Protein AF-A0A968U4Z9-F1 (afdb_monomer_lite)

pLDDT: mean 78.63, std 17.71, range [34.41, 96.44]

Radius of gyration: 22.23 Å; chains: 1; bounding box: 74×39×53 Å

Sequence (203 aa):
MLLQNDPSPMVRDAYLPPKLAFLVKFIEPDLDAGEIATEAEYLHQDLQALAGLAQTRFSFLNDSRGELHFRAGVRFEAPPDRLRAILRRLCDRLDDRPLETLVLIQQGVIKLQIQTHQAEELAGIVIAAESLLPPERLYLAKAETYSRTWGELSPAEEANLDLLRQRLMLSKEEAEELKAQAMGPFKTLAEKSSTLNRYWWWS

Foldseek 3Di:
DDDDDDDDPDDPPPPDQFKKKKKKWFQFPPDDLVRRQVVQVVLVVLQCPDPQNVPWDKDWDQDPDDDDDRTTIIITIGGPVCLVVSLVSVLVVLVVPQTFMWMWIDGVPDIDIDTGSHSVVSVVCSLVNNVNDQLLSVLLVLLLVQCVPFLAHDPVSVVVSVVSCVSSVHDPVSSVVSNCVSSDPANHPVSVVVVVVVVVVVD

Secondary structure (DSSP, 8-state):
---------------PPP-EEEEEEE--TTS-HHHHHHHHHHHHHHHHTSTTTTT---EE----SSS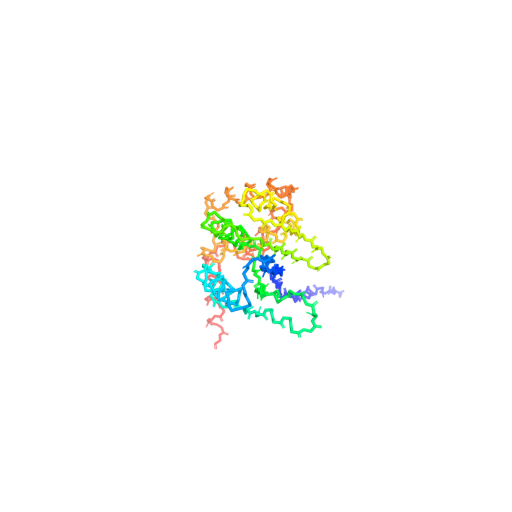S----EEEEEE-GGGHHHHHHHHHHHHHHS---EEEEEEETTEEEEEEES-HHHHHHTHHHHHHTS-HHHHHHHHHHHHHHHHSS--HHHHHHHHHHHHHTT--HHHHHHHHHHHHTT-SSHHHHHHHHHHHHT--

Structure (mmCIF, N/CA/C/O backbone):
data_AF-A0A968U4Z9-F1
#
_entry.id   AF-A0A968U4Z9-F1
#
loop_
_atom_site.group_PDB
_atom_site.id
_atom_site.type_symbol
_atom_site.label_atom_id
_atom_site.label_alt_id
_atom_site.label_comp_id
_atom_site.label_asym_id
_atom_site.label_entity_id
_atom_site.label_seq_id
_atom_site.pdbx_PDB_ins_code
_atom_site.Cartn_x
_atom_site.Cartn_y
_atom_site.Cartn_z
_atom_site.occupancy
_atom_site.B_iso_or_equiv
_atom_site.auth_seq_id
_atom_site.auth_comp_id
_atom_site.auth_asym_id
_atom_site.auth_atom_id
_atom_site.pdbx_PDB_model_num
ATOM 1 N N . MET A 1 1 ? 56.334 3.034 -21.078 1.00 39.25 1 MET A N 1
ATOM 2 C CA . MET A 1 1 ? 55.639 2.658 -19.829 1.00 39.25 1 MET A CA 1
ATOM 3 C C . MET A 1 1 ? 54.223 3.198 -19.918 1.00 39.25 1 MET A C 1
ATOM 5 O O . MET A 1 1 ? 54.043 4.400 -19.797 1.00 39.25 1 MET A O 1
ATOM 9 N N . LEU A 1 2 ? 53.258 2.342 -20.256 1.00 36.75 2 LEU A N 1
ATOM 10 C CA . LEU A 1 2 ? 51.835 2.685 -20.306 1.00 36.75 2 LEU A CA 1
ATOM 11 C C . LEU A 1 2 ? 51.220 2.231 -18.981 1.00 36.75 2 LEU A C 1
ATOM 13 O O . LEU A 1 2 ? 51.276 1.046 -18.663 1.00 36.75 2 LEU A O 1
ATOM 17 N N . LEU A 1 3 ? 50.710 3.180 -18.198 1.00 38.41 3 LEU A N 1
ATOM 18 C CA . LEU A 1 3 ? 49.970 2.903 -16.971 1.00 38.41 3 LEU A CA 1
ATOM 19 C C . LEU A 1 3 ? 48.615 2.300 -17.356 1.00 38.41 3 LEU A C 1
ATOM 21 O O . LEU A 1 3 ? 47.791 2.957 -17.991 1.00 38.41 3 LEU A O 1
ATOM 25 N N . GLN A 1 4 ? 48.428 1.028 -17.012 1.00 39.47 4 GLN A N 1
ATOM 26 C CA . GLN A 1 4 ? 47.136 0.355 -17.041 1.00 39.47 4 GLN A CA 1
ATOM 27 C C . GLN A 1 4 ? 46.260 0.972 -15.947 1.00 39.47 4 GLN A C 1
ATOM 29 O O . GLN A 1 4 ? 46.572 0.868 -14.764 1.00 39.47 4 GLN A O 1
ATOM 34 N N . ASN A 1 5 ? 45.183 1.642 -16.353 1.00 38.47 5 ASN A N 1
ATOM 35 C CA . ASN A 1 5 ? 44.084 1.979 -15.458 1.00 38.47 5 ASN A CA 1
ATOM 36 C C . ASN A 1 5 ? 43.264 0.706 -15.243 1.00 38.47 5 ASN A C 1
ATOM 38 O O . ASN A 1 5 ? 42.478 0.331 -16.113 1.00 38.47 5 ASN A O 1
ATOM 42 N N . ASP A 1 6 ? 43.462 0.046 -14.106 1.00 34.41 6 ASP A N 1
ATOM 43 C CA . ASP A 1 6 ? 42.520 -0.953 -13.609 1.00 34.41 6 ASP A CA 1
ATOM 44 C C . ASP A 1 6 ? 41.206 -0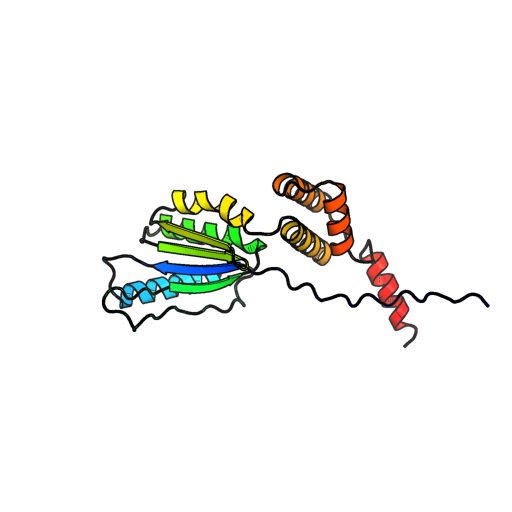.245 -13.235 1.00 34.41 6 ASP A C 1
ATOM 46 O O . ASP A 1 6 ? 41.220 0.664 -12.395 1.00 34.41 6 ASP A O 1
ATOM 50 N N . PRO A 1 7 ? 40.054 -0.611 -13.825 1.00 43.59 7 PRO A N 1
ATOM 51 C CA . PRO A 1 7 ? 38.775 -0.138 -13.333 1.00 43.59 7 PRO A CA 1
ATOM 52 C C . PRO A 1 7 ? 38.487 -0.837 -12.002 1.00 43.59 7 PRO A C 1
ATOM 54 O O . PRO A 1 7 ? 38.159 -2.024 -11.963 1.00 43.59 7 PRO A O 1
ATOM 57 N N . SER A 1 8 ? 38.615 -0.087 -10.906 1.00 39.34 8 SER A N 1
ATOM 58 C CA . SER A 1 8 ? 38.163 -0.504 -9.578 1.00 39.34 8 SER A CA 1
ATOM 59 C C . SER A 1 8 ? 36.765 -1.129 -9.660 1.00 39.34 8 SER A C 1
ATOM 61 O O . SER A 1 8 ? 35.866 -0.519 -10.250 1.00 39.34 8 SER A O 1
ATOM 63 N N . PRO A 1 9 ? 36.532 -2.309 -9.057 1.00 40.41 9 PRO A N 1
ATOM 64 C CA . PRO A 1 9 ? 35.200 -2.878 -8.986 1.00 40.41 9 PRO A CA 1
ATOM 65 C C . PRO A 1 9 ? 34.339 -1.936 -8.144 1.00 40.41 9 PRO A C 1
ATOM 67 O O . PRO A 1 9 ? 34.555 -1.797 -6.940 1.00 40.41 9 PRO A O 1
ATOM 70 N N . MET A 1 10 ? 33.381 -1.261 -8.786 1.00 36.12 10 MET A N 1
ATOM 71 C CA . MET A 1 10 ? 32.327 -0.548 -8.074 1.00 36.12 10 MET A CA 1
ATOM 72 C C . MET A 1 10 ? 31.664 -1.553 -7.139 1.00 36.12 10 MET A C 1
ATOM 74 O O . MET A 1 10 ? 31.015 -2.506 -7.580 1.00 36.12 10 MET A O 1
ATOM 78 N N . VAL A 1 11 ? 31.892 -1.360 -5.842 1.00 39.25 11 VAL A N 1
ATOM 79 C CA . VAL A 1 11 ? 31.172 -2.046 -4.780 1.00 39.25 11 VAL A CA 1
ATOM 80 C C . VAL A 1 11 ? 29.698 -1.813 -5.077 1.00 39.25 11 VAL A C 1
ATOM 82 O O . VAL A 1 11 ? 29.224 -0.680 -5.077 1.00 39.25 11 VAL A O 1
ATOM 85 N N . ARG A 1 12 ? 28.996 -2.889 -5.439 1.00 40.19 12 ARG A N 1
ATOM 86 C CA . ARG A 1 12 ? 27.543 -2.887 -5.560 1.00 40.19 12 ARG A CA 1
ATOM 87 C C . ARG A 1 12 ? 27.016 -2.648 -4.156 1.00 40.19 12 ARG A C 1
ATOM 89 O O . ARG A 1 12 ? 26.855 -3.606 -3.402 1.00 40.19 12 ARG A O 1
ATOM 96 N N . ASP A 1 13 ? 26.800 -1.387 -3.798 1.00 40.09 13 ASP A N 1
ATOM 97 C CA . ASP A 1 13 ? 25.966 -1.063 -2.654 1.00 40.09 13 ASP A CA 1
ATOM 98 C C . ASP A 1 13 ? 24.665 -1.830 -2.865 1.00 40.09 13 ASP A C 1
ATOM 100 O O . ASP A 1 13 ? 23.988 -1.683 -3.886 1.00 40.09 13 ASP A O 1
ATOM 104 N N . ALA A 1 14 ? 24.381 -2.760 -1.958 1.00 40.81 14 ALA A N 1
ATOM 105 C CA . ALA A 1 14 ? 23.135 -3.492 -1.969 1.00 40.81 14 ALA A CA 1
ATOM 106 C C . ALA A 1 14 ? 22.029 -2.457 -1.746 1.00 40.81 14 ALA A C 1
ATOM 108 O O . ALA A 1 14 ? 21.757 -2.065 -0.612 1.00 40.81 14 ALA A O 1
ATOM 109 N N . TYR A 1 15 ? 21.455 -1.954 -2.840 1.00 50.88 15 TYR A N 1
ATOM 110 C CA . TYR A 1 15 ? 20.368 -0.991 -2.811 1.00 50.88 15 TYR A CA 1
ATOM 111 C C . TYR A 1 15 ? 19.204 -1.636 -2.065 1.00 50.88 15 TYR A C 1
ATOM 113 O O . TYR A 1 15 ? 18.493 -2.492 -2.591 1.00 50.88 15 TYR A O 1
ATOM 121 N N . LEU A 1 16 ? 19.035 -1.260 -0.797 1.00 55.34 16 LEU A N 1
ATOM 122 C CA . LEU A 1 16 ? 17.861 -1.656 -0.042 1.00 55.34 16 LEU A CA 1
ATOM 123 C C . LEU A 1 16 ? 16.659 -0.981 -0.708 1.00 55.34 16 LEU A C 1
ATOM 125 O O . LEU A 1 16 ? 16.672 0.246 -0.871 1.00 55.34 16 LEU A O 1
ATOM 129 N N . PRO A 1 17 ? 15.631 -1.748 -1.112 1.00 62.06 17 PRO A N 1
ATOM 130 C CA . PRO A 1 17 ? 14.446 -1.158 -1.706 1.00 62.06 17 PRO A CA 1
ATOM 131 C C . PRO A 1 17 ? 13.862 -0.140 -0.717 1.00 62.06 17 PRO A C 1
ATOM 133 O O . PRO A 1 17 ? 13.861 -0.400 0.494 1.00 62.06 17 PRO A O 1
ATOM 136 N N . PRO A 1 18 ? 13.401 1.034 -1.193 1.00 70.25 18 PRO A N 1
ATOM 137 C CA . PRO A 1 18 ? 12.779 2.010 -0.309 1.00 70.25 18 PRO A CA 1
ATOM 138 C C . PRO A 1 18 ? 11.623 1.334 0.422 1.00 70.25 18 PRO A C 1
ATOM 140 O O . PRO A 1 18 ? 10.941 0.503 -0.163 1.00 70.25 18 PRO A O 1
ATOM 143 N N . LYS A 1 19 ? 11.409 1.671 1.690 1.00 85.94 19 LYS A N 1
ATOM 144 C CA . LYS A 1 19 ? 10.260 1.192 2.459 1.00 85.94 19 LYS A CA 1
ATOM 145 C C . LYS A 1 19 ? 9.318 2.346 2.744 1.00 85.94 19 LYS A C 1
ATOM 147 O O . LYS A 1 19 ? 9.761 3.477 2.944 1.00 85.94 19 LYS A O 1
ATOM 152 N N . LEU A 1 20 ? 8.032 2.035 2.784 1.00 90.81 20 LEU A N 1
ATOM 153 C CA . LEU A 1 20 ? 6.995 2.931 3.263 1.00 90.81 20 LEU A CA 1
ATOM 154 C C . LEU A 1 20 ? 6.676 2.582 4.708 1.00 90.81 20 LEU A C 1
ATOM 156 O O . LEU A 1 20 ? 6.400 1.423 5.017 1.00 90.81 20 LEU A O 1
ATOM 160 N N . ALA A 1 21 ? 6.700 3.582 5.580 1.00 93.69 21 ALA A N 1
ATOM 161 C CA . ALA A 1 21 ? 6.192 3.438 6.932 1.00 93.69 21 ALA A CA 1
ATOM 162 C C . ALA A 1 21 ? 4.690 3.739 6.934 1.00 93.69 21 ALA A C 1
ATOM 164 O O . ALA A 1 21 ? 4.258 4.783 6.447 1.00 93.69 21 ALA A O 1
ATOM 165 N N . PHE A 1 22 ? 3.914 2.822 7.498 1.00 95.75 22 PHE A N 1
ATOM 166 C CA . PHE A 1 22 ? 2.476 2.938 7.677 1.00 95.75 22 PHE A CA 1
ATOM 167 C C . PHE A 1 22 ? 2.144 3.065 9.157 1.00 95.75 22 PHE A C 1
ATOM 169 O O . PHE A 1 22 ? 2.748 2.415 10.016 1.00 95.75 22 PHE A O 1
ATOM 176 N N . LEU A 1 23 ? 1.143 3.885 9.446 1.00 95.00 23 LEU A N 1
ATOM 177 C CA . LEU A 1 23 ? 0.502 3.969 10.745 1.00 95.00 23 LEU A CA 1
ATOM 178 C C . LEU A 1 23 ? -1.001 4.098 10.528 1.00 95.00 23 LEU A C 1
ATOM 180 O O . LEU A 1 23 ? -1.457 5.059 9.918 1.00 95.00 23 LEU A O 1
ATOM 184 N N . VAL A 1 24 ? -1.746 3.118 11.025 1.00 94.12 24 VAL A N 1
ATOM 185 C CA . VAL A 1 24 ? -3.207 3.075 10.957 1.00 94.12 24 VAL A CA 1
ATOM 186 C C . VAL A 1 24 ? -3.732 3.104 12.384 1.00 94.12 24 VAL A C 1
ATOM 188 O O . VAL A 1 24 ? -3.346 2.257 13.188 1.00 94.12 24 VAL A O 1
ATOM 191 N N . LYS A 1 25 ? -4.554 4.097 12.719 1.00 92.31 25 LYS A N 1
ATOM 192 C CA . LYS A 1 25 ? -5.138 4.282 14.053 1.00 92.31 25 LYS A CA 1
ATOM 193 C C . LYS A 1 25 ? -6.648 4.395 13.957 1.00 92.31 25 LYS A C 1
ATOM 195 O O . LYS A 1 25 ? -7.132 5.139 13.114 1.00 92.31 25 LYS A O 1
ATOM 200 N N . PHE A 1 26 ? -7.357 3.758 14.878 1.00 90.44 26 PHE A N 1
ATOM 201 C CA . PHE A 1 26 ? -8.783 3.996 15.066 1.00 90.44 26 PHE A CA 1
ATOM 202 C C . PHE A 1 26 ? -8.970 5.188 16.015 1.00 90.44 26 PHE A C 1
ATOM 204 O O . PHE A 1 26 ? -8.295 5.283 17.045 1.00 90.44 26 PHE A O 1
ATOM 211 N N . ILE A 1 27 ? -9.828 6.131 15.629 1.00 87.00 27 ILE A N 1
ATOM 212 C CA . ILE A 1 27 ? -10.183 7.339 16.396 1.00 87.00 27 ILE A CA 1
ATOM 213 C C . ILE A 1 27 ? -11.706 7.394 16.594 1.00 87.00 27 ILE A C 1
ATOM 215 O O . ILE A 1 27 ? -12.292 8.464 16.706 1.00 87.00 27 ILE A O 1
ATOM 219 N N . GLU A 1 28 ? -12.347 6.229 16.628 1.00 84.19 28 GLU A N 1
ATOM 220 C CA . GLU A 1 28 ? -13.786 6.112 16.825 1.00 84.19 28 GLU A CA 1
ATOM 221 C C . GLU A 1 28 ? -14.159 6.536 18.258 1.00 84.19 28 GLU A C 1
ATOM 223 O O . GLU A 1 28 ? -13.697 5.891 19.205 1.00 84.19 28 GLU A O 1
ATOM 228 N N . PRO A 1 29 ? -14.934 7.621 18.457 1.00 77.81 29 PRO A N 1
ATOM 229 C CA . PRO A 1 29 ? -15.306 8.091 19.792 1.00 77.81 29 PRO A CA 1
ATOM 230 C C . PRO A 1 29 ? -16.210 7.121 20.557 1.00 77.81 29 PRO A C 1
ATOM 232 O O . PRO A 1 29 ? -16.162 7.116 21.787 1.00 77.81 29 PRO A O 1
ATOM 235 N N . ASP A 1 30 ? -17.011 6.326 19.846 1.00 83.19 30 ASP A N 1
ATOM 236 C CA . ASP A 1 30 ? -18.068 5.507 20.444 1.00 83.19 30 ASP A CA 1
ATOM 237 C C . ASP A 1 30 ? -17.605 4.097 20.849 1.00 83.19 30 ASP A C 1
ATOM 239 O O . ASP A 1 30 ? -18.346 3.390 21.531 1.00 83.19 30 ASP A O 1
ATOM 243 N N . LEU A 1 31 ? -16.389 3.687 20.465 1.00 82.50 31 LEU A N 1
ATOM 244 C CA . LEU A 1 31 ? -15.825 2.391 20.847 1.00 82.50 31 LEU A CA 1
ATOM 245 C C . LEU A 1 31 ? -15.034 2.479 22.152 1.00 82.50 31 LEU A C 1
ATOM 247 O O . LEU A 1 31 ? -14.249 3.406 22.376 1.00 82.50 31 LEU A O 1
ATOM 251 N N . ASP A 1 32 ? -15.181 1.458 22.993 1.00 85.0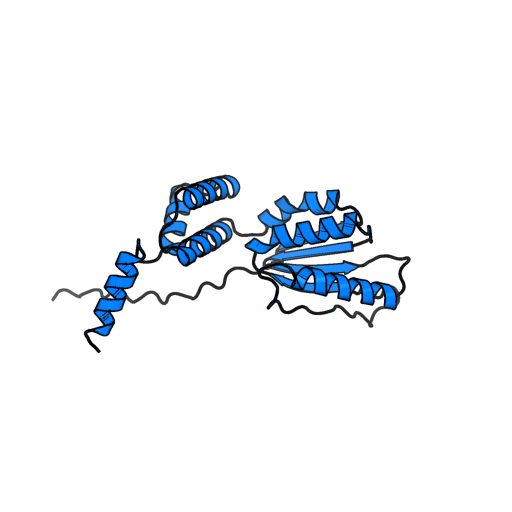6 32 ASP A N 1
ATOM 252 C CA . ASP A 1 32 ? -14.352 1.331 24.184 1.00 85.06 32 ASP A CA 1
ATOM 253 C C . ASP A 1 32 ? -12.926 0.843 23.855 1.00 85.06 32 ASP A C 1
ATOM 255 O O . ASP A 1 32 ? -12.599 0.404 22.750 1.00 85.06 32 ASP A O 1
ATOM 259 N N . ALA A 1 33 ? -12.023 0.923 24.835 1.00 80.62 33 ALA A N 1
ATOM 260 C CA . ALA A 1 33 ? -10.624 0.551 24.629 1.00 80.62 33 ALA A CA 1
ATOM 261 C C . ALA A 1 33 ? -10.426 -0.935 24.263 1.00 80.62 33 ALA A C 1
ATOM 263 O O . ALA A 1 33 ? -9.468 -1.263 23.559 1.00 80.62 33 ALA A O 1
ATOM 264 N N . GLY A 1 34 ? -11.294 -1.830 24.742 1.00 83.12 34 GLY A N 1
ATOM 265 C CA . GLY A 1 34 ? -11.250 -3.257 24.429 1.00 83.12 34 GLY A CA 1
ATOM 266 C C . GLY A 1 34 ? -11.721 -3.540 23.006 1.00 83.12 34 GLY A C 1
ATOM 267 O O . GLY A 1 34 ? -11.099 -4.334 22.295 1.00 83.12 34 GLY A O 1
ATOM 268 N N . GLU A 1 35 ? -12.757 -2.839 22.557 1.00 87.81 35 GLU A N 1
ATOM 269 C CA . GLU A 1 35 ? -13.239 -2.894 21.179 1.00 87.81 35 GLU A CA 1
ATOM 270 C C . GLU A 1 35 ? -12.187 -2.348 20.209 1.00 87.81 35 GLU A C 1
ATOM 272 O O . GLU A 1 35 ? -11.820 -3.037 19.261 1.00 87.81 35 GLU A O 1
ATOM 277 N N . ILE A 1 36 ? -11.601 -1.178 20.484 1.00 85.50 36 ILE A N 1
ATOM 278 C CA . ILE A 1 36 ? -10.537 -0.598 19.644 1.00 85.50 36 ILE A CA 1
ATOM 279 C C . ILE A 1 36 ? -9.308 -1.528 19.588 1.00 85.50 36 ILE A C 1
ATOM 281 O O . ILE A 1 36 ? -8.712 -1.708 18.523 1.00 85.50 36 ILE A O 1
ATOM 285 N N . ALA A 1 37 ? -8.928 -2.162 20.704 1.00 85.38 37 ALA A N 1
ATOM 286 C CA . ALA A 1 37 ? -7.842 -3.146 20.715 1.00 85.38 37 ALA A CA 1
ATOM 287 C C . ALA A 1 37 ? -8.168 -4.380 19.856 1.00 85.38 37 ALA A C 1
ATOM 289 O O . ALA A 1 37 ? -7.309 -4.863 19.118 1.00 85.38 37 ALA A O 1
ATOM 290 N N . THR A 1 38 ? -9.414 -4.849 19.910 1.00 89.06 38 THR A N 1
ATOM 291 C CA . THR A 1 38 ? -9.901 -5.961 19.084 1.00 89.06 38 THR A CA 1
ATOM 292 C C . THR A 1 38 ? -9.859 -5.599 17.597 1.00 89.06 38 THR A C 1
ATOM 294 O O . THR A 1 38 ? -9.365 -6.380 16.784 1.00 89.06 38 THR A O 1
ATOM 297 N N . GLU A 1 39 ? -10.260 -4.379 17.232 1.00 90.50 39 GLU A N 1
ATOM 298 C CA . GLU A 1 39 ? -10.166 -3.894 15.852 1.00 90.50 39 GLU A CA 1
ATOM 299 C C . GLU A 1 39 ? -8.723 -3.769 15.358 1.00 90.50 39 GLU A C 1
ATOM 301 O O . GLU A 1 39 ? -8.435 -4.081 14.200 1.00 90.50 39 GLU A O 1
ATOM 306 N N . ALA A 1 40 ? -7.797 -3.348 16.223 1.00 89.94 40 ALA A N 1
ATOM 307 C CA . ALA A 1 40 ? -6.373 -3.323 15.902 1.00 89.94 40 ALA A CA 1
ATOM 308 C C . ALA A 1 40 ? -5.817 -4.728 15.643 1.00 89.94 40 ALA A C 1
ATOM 310 O O . ALA A 1 40 ? -5.024 -4.898 14.715 1.00 89.94 40 ALA A O 1
ATOM 311 N N . GLU A 1 41 ? -6.253 -5.728 16.409 1.00 90.38 41 GLU A N 1
ATOM 312 C CA . GLU A 1 41 ? -5.857 -7.123 16.210 1.00 90.38 41 GLU A CA 1
ATOM 313 C C . GLU A 1 41 ? -6.425 -7.694 14.901 1.00 90.38 41 GLU A C 1
ATOM 315 O O . GLU A 1 41 ? -5.685 -8.302 14.126 1.00 90.38 41 GLU A O 1
ATOM 320 N N . TYR A 1 42 ? -7.699 -7.433 14.588 1.00 91.94 42 TYR A N 1
ATOM 321 C CA . TYR A 1 42 ? -8.277 -7.837 13.302 1.00 91.94 42 TYR A CA 1
ATOM 322 C C . TYR A 1 42 ? -7.567 -7.181 12.122 1.00 91.94 42 TYR A C 1
ATOM 324 O O . TYR A 1 42 ? -7.205 -7.859 11.162 1.00 91.94 42 TYR A O 1
ATOM 332 N N . LEU A 1 43 ? -7.290 -5.878 12.212 1.00 92.12 43 LEU A N 1
ATOM 333 C CA . LEU A 1 43 ? -6.531 -5.173 11.186 1.00 92.12 43 LEU A CA 1
ATOM 334 C C . LEU A 1 43 ? -5.122 -5.758 11.011 1.00 92.12 43 LEU A C 1
ATOM 336 O O . LEU A 1 43 ? -4.643 -5.896 9.886 1.00 92.12 43 LEU A O 1
ATOM 340 N N . HIS A 1 44 ? -4.447 -6.100 12.109 1.00 91.62 44 HIS A N 1
ATOM 341 C CA . HIS A 1 44 ? -3.145 -6.754 12.060 1.00 91.62 44 HIS A CA 1
ATOM 342 C C . HIS A 1 44 ? -3.214 -8.083 11.295 1.00 91.62 44 HIS A C 1
ATOM 344 O O . HIS A 1 44 ? -2.438 -8.283 10.359 1.00 91.62 44 HIS A O 1
ATOM 350 N N . GLN A 1 45 ? -4.165 -8.952 11.643 1.00 91.12 45 GLN A N 1
ATOM 351 C CA . GLN A 1 45 ? -4.354 -10.252 10.992 1.00 91.12 45 GLN A CA 1
ATOM 352 C C . GLN A 1 45 ? -4.676 -10.097 9.500 1.00 91.12 45 GLN A C 1
ATOM 354 O O . GLN A 1 45 ? -4.075 -10.774 8.661 1.00 91.12 45 GLN A O 1
ATOM 359 N N . ASP A 1 46 ? -5.548 -9.147 9.159 1.00 91.38 46 ASP A N 1
ATOM 360 C CA . ASP A 1 46 ? -5.914 -8.821 7.781 1.00 91.38 46 ASP A CA 1
ATOM 361 C C . ASP A 1 46 ? -4.710 -8.383 6.944 1.00 91.38 46 ASP A C 1
ATOM 363 O O . ASP A 1 46 ? -4.520 -8.844 5.816 1.00 91.38 46 ASP A O 1
ATOM 367 N N . LEU A 1 47 ? -3.881 -7.490 7.487 1.00 92.69 47 LEU A N 1
ATOM 368 C CA . LEU A 1 47 ? -2.693 -6.999 6.795 1.00 92.69 47 LEU A CA 1
ATOM 369 C C . LEU A 1 47 ? -1.607 -8.072 6.703 1.00 92.69 47 LEU A C 1
ATOM 371 O O . LEU A 1 47 ? -0.921 -8.154 5.685 1.00 92.69 47 LEU A O 1
ATOM 375 N N . GLN A 1 48 ? -1.454 -8.913 7.726 1.00 90.38 48 GLN A N 1
ATOM 376 C CA . GLN A 1 48 ? -0.484 -10.005 7.720 1.00 90.38 48 GLN A CA 1
ATOM 377 C C . GLN A 1 48 ? -0.838 -11.087 6.686 1.00 90.38 48 GLN A C 1
ATOM 379 O O . GLN A 1 48 ? 0.063 -11.690 6.096 1.00 90.38 48 GLN A O 1
ATOM 384 N N . ALA A 1 49 ? -2.132 -11.298 6.421 1.00 90.06 49 ALA A N 1
ATOM 385 C CA . ALA A 1 49 ? -2.618 -12.219 5.397 1.00 90.06 49 ALA A CA 1
ATOM 386 C C . ALA A 1 49 ? -2.345 -11.739 3.957 1.00 90.06 49 ALA A C 1
ATOM 388 O O . ALA A 1 49 ? -2.399 -12.541 3.019 1.00 90.06 49 ALA A O 1
ATOM 389 N N . LEU A 1 50 ? -2.020 -10.456 3.748 1.00 89.88 50 LEU A N 1
ATOM 390 C CA . LEU A 1 50 ? -1.662 -9.955 2.423 1.00 89.88 50 LEU A CA 1
ATOM 391 C C . LEU A 1 50 ? -0.338 -10.565 1.948 1.00 89.88 50 LEU A C 1
ATOM 393 O O . LEU A 1 50 ? 0.692 -10.535 2.632 1.00 89.88 50 LEU A O 1
ATOM 397 N N . ALA A 1 51 ? -0.343 -11.061 0.709 1.00 81.56 51 ALA A N 1
ATOM 398 C CA . ALA A 1 51 ? 0.860 -11.575 0.068 1.00 81.56 51 ALA A CA 1
ATOM 399 C C . ALA A 1 51 ? 1.986 -10.527 0.128 1.00 81.56 51 ALA A C 1
ATOM 401 O O . ALA A 1 51 ? 1.797 -9.371 -0.255 1.00 81.56 51 ALA A O 1
ATOM 402 N N . GLY A 1 52 ? 3.166 -10.941 0.592 1.00 79.81 52 GLY A N 1
ATOM 403 C CA . GLY A 1 52 ? 4.332 -10.067 0.747 1.00 79.81 52 GLY A CA 1
ATOM 404 C C . GLY A 1 52 ? 4.424 -9.314 2.079 1.00 79.81 52 GLY A C 1
ATOM 405 O O . GLY A 1 52 ? 5.437 -8.656 2.292 1.00 79.81 52 GLY A O 1
ATOM 406 N N . LEU A 1 53 ? 3.437 -9.434 2.980 1.00 87.25 53 LEU A N 1
ATOM 407 C CA . LEU A 1 53 ? 3.476 -8.836 4.326 1.00 87.25 53 LEU A CA 1
ATOM 408 C C . LEU A 1 53 ? 3.556 -9.858 5.471 1.00 87.25 53 LEU A C 1
ATOM 410 O O . LEU A 1 53 ? 3.690 -9.467 6.625 1.00 87.25 53 LEU A O 1
ATOM 414 N N . ALA A 1 54 ? 3.562 -11.160 5.177 1.00 82.69 54 ALA A N 1
ATOM 415 C CA . ALA A 1 54 ? 3.597 -12.211 6.201 1.00 82.69 54 ALA A CA 1
ATOM 416 C C . ALA A 1 54 ? 4.805 -12.120 7.161 1.00 82.69 54 ALA A C 1
ATOM 418 O O . ALA A 1 54 ? 4.702 -12.500 8.325 1.00 82.69 54 ALA A O 1
ATOM 419 N N . GLN A 1 55 ? 5.948 -11.615 6.679 1.00 80.38 55 GLN A N 1
ATOM 420 C CA . GLN A 1 55 ? 7.175 -11.421 7.470 1.00 80.38 55 GLN A CA 1
ATOM 421 C C . GLN A 1 55 ? 7.348 -9.980 7.976 1.00 80.38 55 GLN A C 1
ATOM 423 O O . GLN A 1 55 ? 8.372 -9.646 8.580 1.00 80.38 55 GLN A O 1
ATOM 428 N N . THR A 1 56 ? 6.381 -9.106 7.702 1.00 87.06 56 THR A N 1
ATOM 429 C CA . THR A 1 56 ? 6.426 -7.719 8.148 1.00 87.06 56 THR A CA 1
ATOM 430 C C . THR A 1 56 ? 6.312 -7.664 9.665 1.00 87.06 56 THR A C 1
ATOM 432 O O . THR A 1 56 ? 5.501 -8.353 10.278 1.00 87.06 56 THR A O 1
ATOM 435 N N . ARG A 1 57 ? 7.142 -6.827 10.290 1.00 87.81 57 ARG A N 1
ATOM 436 C CA . ARG A 1 57 ? 7.060 -6.574 11.728 1.00 87.81 57 ARG A CA 1
ATOM 437 C C . ARG A 1 57 ? 6.004 -5.512 11.984 1.00 87.81 57 ARG A C 1
ATOM 439 O O . ARG A 1 57 ? 6.206 -4.347 11.642 1.00 87.81 57 ARG A O 1
ATOM 446 N N . PHE A 1 58 ? 4.909 -5.928 12.600 1.00 89.56 58 PHE A N 1
ATOM 447 C CA . PHE A 1 58 ? 3.878 -5.031 13.091 1.00 89.56 58 PHE A CA 1
ATOM 448 C C . PHE A 1 58 ? 4.165 -4.648 14.540 1.00 89.56 58 PHE A C 1
ATOM 450 O O . PHE A 1 58 ? 4.707 -5.425 15.325 1.00 89.56 58 PHE A O 1
ATOM 457 N N . SER A 1 59 ? 3.820 -3.416 14.881 1.00 88.44 59 SER A N 1
ATOM 458 C CA . SER A 1 59 ? 3.891 -2.890 16.237 1.00 88.44 59 SER A CA 1
ATOM 459 C C . SER A 1 59 ? 2.550 -2.271 16.590 1.00 88.44 59 SER A C 1
ATOM 461 O O . SER A 1 59 ? 2.047 -1.413 15.862 1.00 88.44 59 SER A O 1
ATOM 463 N N . PHE A 1 60 ? 1.972 -2.723 17.698 1.00 86.00 60 PHE A N 1
ATOM 464 C CA . PHE A 1 60 ? 0.743 -2.153 18.228 1.00 86.00 60 PHE A CA 1
ATOM 465 C C . PHE A 1 60 ? 1.033 -0.829 18.923 1.00 86.00 60 PHE A C 1
ATOM 467 O O . PHE A 1 60 ? 2.035 -0.668 19.626 1.00 86.00 60 PHE A O 1
ATOM 474 N N . LEU A 1 61 ? 0.149 0.134 18.704 1.00 79.94 61 LEU A N 1
ATOM 475 C CA . LEU A 1 61 ? 0.215 1.441 19.332 1.00 79.94 61 LEU A CA 1
ATOM 476 C C . LEU A 1 61 ? -0.649 1.410 20.587 1.00 79.94 61 LEU A C 1
ATOM 478 O O . LEU A 1 61 ? -1.861 1.546 20.506 1.00 79.94 61 LEU A O 1
ATOM 482 N N . ASN A 1 62 ? -0.008 1.252 21.741 1.00 67.12 62 ASN A N 1
ATOM 483 C CA . ASN A 1 62 ? -0.662 1.388 23.038 1.00 67.12 62 ASN A CA 1
ATOM 484 C C . ASN A 1 62 ? -0.228 2.722 23.637 1.00 67.12 62 ASN A C 1
ATOM 486 O O . ASN A 1 62 ? 0.815 2.802 24.286 1.00 67.12 62 ASN A O 1
ATOM 490 N N . ASP A 1 63 ? -0.978 3.789 23.366 1.00 59.12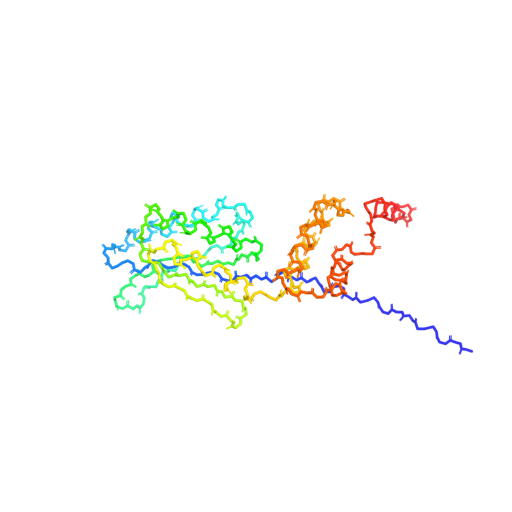 63 ASP A N 1
ATOM 491 C CA . ASP A 1 63 ? -0.714 5.073 24.011 1.00 59.12 63 ASP A CA 1
ATOM 492 C C . ASP A 1 63 ? -1.507 5.152 25.316 1.00 59.12 63 ASP A C 1
ATOM 494 O O . ASP A 1 63 ? -2.700 5.442 25.329 1.00 59.12 63 ASP A O 1
ATOM 498 N N . SER A 1 64 ? -0.844 4.813 26.420 1.00 52.78 64 SER A N 1
ATOM 499 C CA . SER A 1 64 ? -1.424 4.832 27.763 1.00 52.78 64 SER A CA 1
ATOM 500 C C . SER A 1 64 ? -1.126 6.134 28.521 1.00 52.78 64 SER A C 1
ATOM 502 O O . SER A 1 64 ? -1.305 6.170 29.737 1.00 52.78 64 SER A O 1
ATOM 504 N N . ARG A 1 65 ? -0.573 7.170 27.863 1.00 48.66 65 ARG A N 1
ATOM 505 C CA . ARG A 1 65 ? 0.017 8.346 28.540 1.00 48.66 65 ARG A CA 1
ATOM 506 C C . ARG A 1 65 ? -0.689 9.687 28.312 1.00 48.66 65 ARG A C 1
ATOM 508 O O . ARG A 1 65 ? -0.134 10.712 28.698 1.00 48.66 65 ARG A O 1
ATOM 515 N N . GLY A 1 66 ? -1.898 9.713 27.762 1.00 42.41 66 GLY A N 1
ATOM 516 C CA . GLY A 1 66 ? -2.681 10.945 27.639 1.00 42.41 66 GLY A CA 1
ATOM 517 C C . GLY A 1 66 ? -4.124 10.713 28.050 1.00 42.41 66 GLY A C 1
ATOM 518 O O . GLY A 1 66 ? -4.787 9.844 27.494 1.00 42.41 66 GLY A O 1
ATOM 519 N N . GLU A 1 67 ? -4.593 11.470 29.037 1.00 41.53 67 GLU A N 1
ATOM 520 C CA . GLU A 1 67 ? -6.004 11.549 29.398 1.00 41.53 67 GLU A CA 1
ATOM 521 C C . GLU A 1 67 ? -6.827 11.879 28.140 1.00 41.53 67 GLU A C 1
ATOM 523 O O . GLU A 1 67 ? -6.584 12.889 27.483 1.00 41.53 67 GLU A O 1
ATOM 528 N N . LEU A 1 68 ? -7.784 10.994 27.838 1.00 42.06 68 LEU A N 1
ATOM 529 C CA . LEU A 1 68 ? -8.735 11.001 26.718 1.00 42.06 68 LEU A CA 1
ATOM 530 C C . LEU A 1 68 ? -8.169 10.509 25.365 1.00 42.06 68 LEU A C 1
ATOM 532 O O . LEU A 1 68 ? -7.417 11.188 24.671 1.00 42.06 68 LEU A O 1
ATOM 536 N N . HIS A 1 69 ? -8.664 9.328 24.971 1.00 44.41 69 HIS A N 1
ATOM 537 C CA . HIS A 1 69 ? -8.483 8.588 23.710 1.00 44.41 69 HIS A CA 1
ATOM 538 C C . HIS A 1 69 ? -7.320 7.587 23.680 1.00 44.41 69 HIS A C 1
ATOM 540 O O . HIS A 1 69 ? -6.214 7.859 23.214 1.00 44.41 69 HIS A O 1
ATOM 546 N N . PHE A 1 70 ? -7.640 6.362 24.099 1.00 49.62 70 PHE A N 1
ATOM 547 C CA . PHE A 1 70 ? -6.894 5.147 23.787 1.00 49.62 70 PHE A CA 1
ATOM 548 C C . PHE A 1 70 ? -6.874 4.969 22.256 1.00 49.62 70 PHE A C 1
ATOM 550 O O . PHE A 1 70 ? -7.851 4.536 21.660 1.00 49.62 70 PHE A O 1
ATOM 557 N N . ARG A 1 71 ? -5.794 5.373 21.579 1.00 58.38 71 ARG A N 1
ATOM 558 C CA . ARG A 1 71 ? -5.688 5.270 20.110 1.00 58.38 71 ARG A CA 1
ATOM 559 C C . ARG A 1 71 ? -4.974 3.978 19.727 1.00 58.38 71 ARG A C 1
ATOM 561 O O . ARG A 1 71 ? -3.787 4.024 19.391 1.00 58.38 71 ARG A O 1
ATOM 568 N N . ALA A 1 72 ? -5.675 2.844 19.810 1.00 77.06 72 ALA A N 1
ATOM 569 C CA . ALA A 1 72 ? -5.123 1.575 19.341 1.00 77.06 72 ALA A CA 1
ATOM 570 C C . ALA A 1 72 ? -5.023 1.566 17.809 1.00 77.06 72 ALA A C 1
ATOM 572 O O . ALA A 1 72 ? -5.811 2.177 17.082 1.00 77.06 72 ALA A O 1
ATOM 573 N N . GLY A 1 73 ? -3.980 0.917 17.314 1.00 86.06 73 GLY A N 1
ATOM 574 C CA . GLY A 1 73 ? -3.647 0.912 15.903 1.00 86.06 73 GLY A CA 1
ATOM 575 C C . GLY A 1 73 ? -2.394 0.103 15.630 1.00 86.06 73 GLY A C 1
ATOM 576 O O . GLY A 1 73 ? -1.742 -0.393 16.551 1.00 86.06 73 GLY A O 1
ATOM 577 N N . VAL A 1 74 ? -2.037 0.006 14.357 1.00 91.94 74 VAL A N 1
ATOM 578 C CA . VAL A 1 74 ? -0.881 -0.757 13.889 1.00 91.94 74 VAL A CA 1
ATOM 579 C C . VAL A 1 74 ? 0.105 0.157 13.180 1.00 91.94 74 VAL A C 1
ATOM 581 O O . VAL A 1 74 ? -0.260 1.026 12.386 1.00 91.94 74 VAL A O 1
ATOM 584 N N . ARG A 1 75 ? 1.389 -0.048 13.463 1.00 94.06 75 ARG A N 1
ATOM 585 C CA . ARG A 1 75 ? 2.504 0.558 12.739 1.00 94.06 75 ARG A CA 1
ATOM 586 C C . ARG A 1 75 ? 3.370 -0.535 12.142 1.00 94.06 75 ARG A C 1
ATOM 588 O O . ARG A 1 75 ? 3.729 -1.484 12.839 1.00 94.06 75 ARG A O 1
ATOM 595 N N . PHE A 1 76 ? 3.748 -0.364 10.883 1.00 94.12 76 PHE A N 1
ATOM 596 C CA . PHE A 1 76 ? 4.589 -1.312 10.163 1.00 94.12 76 PHE A CA 1
ATOM 597 C C . PHE A 1 76 ? 5.321 -0.642 9.000 1.00 94.12 76 PHE A C 1
ATOM 599 O O . PHE A 1 76 ? 5.005 0.479 8.608 1.00 94.12 76 PHE A O 1
ATOM 606 N N . GLU A 1 77 ? 6.305 -1.341 8.444 1.00 93.69 77 GLU A N 1
ATOM 607 C CA . GLU A 1 77 ? 6.966 -0.948 7.202 1.00 93.69 77 GLU A CA 1
ATOM 608 C C . GLU A 1 77 ? 6.621 -1.943 6.103 1.00 93.69 77 GLU A C 1
ATOM 610 O O . GLU A 1 77 ? 6.670 -3.151 6.330 1.00 93.69 77 GLU A O 1
ATOM 615 N N . ALA A 1 78 ? 6.336 -1.453 4.902 1.00 90.62 78 ALA A N 1
ATOM 616 C CA . ALA A 1 78 ? 6.062 -2.307 3.758 1.00 90.62 78 ALA A CA 1
ATOM 617 C C . ALA A 1 78 ? 6.844 -1.877 2.510 1.00 90.62 78 ALA A C 1
ATOM 619 O O . ALA A 1 78 ? 7.162 -0.694 2.339 1.00 90.62 78 ALA A O 1
ATOM 620 N N . PRO A 1 79 ? 7.140 -2.833 1.615 1.00 86.94 79 PRO A N 1
ATOM 621 C CA . PRO A 1 79 ? 7.615 -2.533 0.275 1.00 86.94 79 PRO A CA 1
ATOM 622 C C . PRO A 1 79 ? 6.617 -1.651 -0.515 1.00 86.94 79 PRO A C 1
ATOM 624 O O . PRO A 1 79 ? 5.404 -1.838 -0.392 1.00 86.94 79 PRO A O 1
ATOM 627 N N . PRO A 1 80 ? 7.091 -0.710 -1.350 1.00 85.00 80 PRO A N 1
ATOM 628 C CA . PRO A 1 80 ? 6.253 0.206 -2.116 1.00 85.00 80 PRO A CA 1
ATOM 629 C C . PRO A 1 80 ? 5.288 -0.481 -3.080 1.00 85.00 80 PRO A C 1
ATOM 631 O O . PRO A 1 80 ? 4.177 -0.001 -3.279 1.00 85.00 80 PRO A O 1
ATOM 634 N N . ASP A 1 81 ? 5.667 -1.634 -3.639 1.00 80.50 81 ASP A N 1
ATOM 635 C CA . ASP A 1 81 ? 4.806 -2.447 -4.506 1.00 80.50 81 ASP A CA 1
ATOM 636 C C . ASP A 1 81 ? 3.557 -2.973 -3.778 1.00 80.50 81 ASP A C 1
ATOM 638 O O . ASP A 1 81 ? 2.595 -3.385 -4.426 1.00 80.50 81 ASP A O 1
ATOM 642 N N . ARG A 1 82 ? 3.540 -2.922 -2.438 1.00 88.38 82 ARG A N 1
ATOM 643 C CA . ARG A 1 82 ? 2.395 -3.303 -1.600 1.00 88.38 82 ARG A CA 1
ATOM 644 C C . ARG A 1 82 ? 1.472 -2.145 -1.251 1.00 88.38 82 ARG A C 1
ATOM 646 O O . ARG A 1 82 ? 0.383 -2.411 -0.753 1.00 88.38 82 ARG A O 1
ATOM 653 N N . LEU A 1 83 ? 1.837 -0.898 -1.560 1.00 90.44 83 LEU A N 1
ATOM 654 C CA . LEU A 1 83 ? 1.045 0.292 -1.232 1.00 90.44 83 LEU A CA 1
ATOM 655 C C . LEU A 1 83 ? -0.421 0.158 -1.667 1.00 90.44 83 LEU A C 1
ATOM 657 O O . LEU A 1 83 ? -1.322 0.302 -0.845 1.00 90.44 83 LEU A O 1
ATOM 661 N N . ARG A 1 84 ? -0.665 -0.180 -2.941 1.00 90.94 84 ARG A N 1
ATOM 662 C CA . ARG A 1 84 ? -2.032 -0.340 -3.468 1.00 90.94 84 ARG A CA 1
ATOM 663 C C . ARG A 1 84 ? -2.799 -1.467 -2.785 1.00 90.94 84 ARG A C 1
ATOM 665 O O . ARG A 1 84 ? -3.986 -1.315 -2.537 1.00 90.94 84 ARG A O 1
ATOM 672 N N . ALA A 1 85 ? -2.139 -2.591 -2.506 1.00 91.25 85 ALA A N 1
ATOM 673 C CA . ALA A 1 85 ? -2.779 -3.737 -1.863 1.00 91.25 85 ALA A CA 1
ATOM 674 C C . ALA A 1 85 ? -3.184 -3.410 -0.419 1.00 91.25 85 ALA A C 1
ATOM 676 O O . ALA A 1 85 ? -4.292 -3.737 -0.009 1.00 91.25 85 ALA A O 1
ATOM 677 N N . ILE A 1 86 ? -2.310 -2.714 0.315 1.00 95.00 86 ILE A N 1
ATOM 678 C CA . ILE A 1 86 ? -2.583 -2.230 1.671 1.00 95.00 86 ILE A CA 1
ATOM 679 C C . ILE A 1 86 ? -3.752 -1.246 1.651 1.00 95.00 86 ILE A C 1
ATOM 681 O O . ILE A 1 86 ? -4.726 -1.460 2.362 1.00 95.00 86 ILE A O 1
ATOM 685 N N . LEU A 1 87 ? -3.686 -0.201 0.817 1.00 95.00 87 LEU A N 1
ATOM 686 C CA . LEU A 1 87 ? -4.746 0.808 0.741 1.00 95.00 87 LEU A CA 1
ATOM 687 C C . LEU A 1 87 ? -6.085 0.206 0.325 1.00 95.00 87 LEU A C 1
ATOM 689 O O . LEU A 1 87 ? -7.095 0.514 0.941 1.00 95.00 87 LEU A O 1
ATOM 693 N N . ARG A 1 88 ? -6.089 -0.711 -0.648 1.00 94.25 88 ARG A N 1
ATOM 694 C CA . ARG A 1 88 ? -7.301 -1.434 -1.036 1.00 94.25 88 ARG A CA 1
ATOM 695 C C . ARG A 1 88 ? -7.883 -2.230 0.127 1.00 94.25 88 ARG A C 1
ATOM 697 O O . ARG A 1 88 ? -9.073 -2.127 0.367 1.00 94.25 88 ARG A O 1
ATOM 704 N N . ARG A 1 89 ? -7.056 -2.967 0.877 1.00 94.88 89 ARG A N 1
ATOM 705 C CA . ARG A 1 89 ? -7.537 -3.734 2.035 1.00 94.88 89 ARG A CA 1
ATOM 706 C C . ARG A 1 89 ? -8.128 -2.829 3.117 1.00 94.88 89 ARG A C 1
ATOM 708 O O . ARG A 1 89 ? -9.098 -3.211 3.759 1.00 94.88 89 ARG A O 1
ATOM 715 N N . LEU A 1 90 ? -7.551 -1.645 3.317 1.00 95.38 90 LEU A N 1
ATOM 716 C CA . LEU A 1 90 ? -8.094 -0.645 4.235 1.00 95.38 90 LEU A CA 1
ATOM 717 C C . LEU A 1 90 ? -9.422 -0.058 3.727 1.00 95.38 90 LEU A C 1
ATOM 719 O O . LEU A 1 90 ? -10.329 0.107 4.532 1.00 95.38 90 LEU A O 1
ATOM 723 N N . CYS A 1 91 ? -9.557 0.207 2.422 1.00 95.62 91 CYS A N 1
ATOM 724 C CA . CYS A 1 91 ? -10.832 0.602 1.812 1.00 95.62 91 CYS A CA 1
ATOM 725 C C . CYS A 1 91 ? -11.899 -0.481 2.001 1.00 95.62 91 CYS A C 1
ATOM 727 O O . CYS A 1 91 ? -12.943 -0.175 2.558 1.00 95.62 91 CYS A O 1
ATOM 729 N N . ASP A 1 92 ? -11.598 -1.736 1.639 1.00 94.69 92 ASP A N 1
ATOM 730 C CA . ASP A 1 92 ? -12.525 -2.868 1.795 1.00 94.69 92 ASP A CA 1
ATOM 731 C C . ASP A 1 92 ? -13.023 -2.964 3.253 1.00 94.69 92 ASP A C 1
ATOM 733 O O . ASP A 1 92 ? -14.197 -3.197 3.520 1.00 94.69 92 ASP A O 1
ATOM 737 N N . ARG A 1 93 ? -12.129 -2.725 4.221 1.00 93.12 93 ARG A N 1
ATOM 738 C CA . ARG A 1 93 ? -12.472 -2.731 5.645 1.00 93.12 93 ARG A CA 1
ATOM 739 C C . ARG A 1 93 ? -13.362 -1.555 6.056 1.00 93.12 93 ARG A C 1
ATOM 741 O O . ARG A 1 93 ? -14.226 -1.754 6.901 1.00 93.12 93 ARG A O 1
ATOM 748 N N . LEU A 1 94 ? -13.146 -0.356 5.510 1.00 93.81 94 LEU A N 1
ATOM 749 C CA . LEU A 1 94 ? -14.016 0.801 5.759 1.00 93.81 94 LEU A CA 1
ATOM 750 C C . LEU A 1 94 ? -15.405 0.612 5.137 1.00 93.81 94 LEU A C 1
ATOM 752 O O . LEU A 1 94 ? -16.386 1.036 5.738 1.00 93.81 94 LEU A O 1
ATOM 756 N N . ASP A 1 95 ? -15.489 -0.055 3.983 1.00 94.31 95 ASP A N 1
ATOM 757 C CA . ASP A 1 95 ? -16.767 -0.431 3.366 1.00 94.31 95 ASP A CA 1
ATOM 758 C C . ASP A 1 95 ? -17.539 -1.434 4.239 1.00 94.31 95 ASP A C 1
ATOM 760 O O . ASP A 1 95 ? -18.743 -1.280 4.446 1.00 94.31 95 ASP A O 1
ATOM 764 N N . ASP A 1 96 ? -16.846 -2.434 4.794 1.00 92.75 96 ASP A N 1
ATOM 765 C CA . ASP A 1 96 ? -17.451 -3.430 5.687 1.00 92.75 96 ASP A CA 1
ATOM 766 C C . ASP A 1 96 ? -17.812 -2.839 7.064 1.00 92.75 96 ASP A C 1
ATOM 768 O O . ASP A 1 96 ? -18.834 -3.193 7.662 1.00 92.75 96 ASP A O 1
ATOM 772 N N . ARG A 1 97 ? -16.958 -1.958 7.600 1.00 91.06 97 ARG A N 1
ATOM 773 C CA . ARG A 1 97 ? -17.113 -1.339 8.920 1.00 91.06 97 ARG A CA 1
ATOM 774 C C . ARG A 1 97 ? -16.535 0.089 8.923 1.00 91.06 97 ARG A C 1
ATOM 776 O O . ARG A 1 97 ? -15.325 0.251 9.115 1.00 91.06 97 ARG A O 1
ATOM 783 N N . PRO A 1 98 ? -17.379 1.128 8.786 1.00 92.19 98 PRO A N 1
ATOM 784 C CA . PRO A 1 98 ? -16.945 2.513 8.594 1.00 92.19 98 PRO A CA 1
ATOM 785 C C . PRO A 1 98 ? -16.524 3.165 9.918 1.00 92.19 98 PRO A C 1
ATOM 787 O O . PRO A 1 98 ? -17.219 4.021 10.455 1.00 92.19 98 PRO A O 1
ATOM 790 N N . LEU A 1 99 ? -15.397 2.719 10.470 1.00 91.75 99 LEU A N 1
ATOM 791 C CA . LEU A 1 99 ? -14.807 3.295 11.678 1.00 91.75 99 LEU A CA 1
ATOM 792 C C . LEU A 1 99 ? -13.952 4.505 11.332 1.00 91.75 99 LEU A C 1
ATOM 794 O O . LEU A 1 99 ? -13.142 4.447 10.400 1.00 91.75 99 LEU A O 1
ATOM 798 N N . GLU A 1 100 ? -14.037 5.552 12.148 1.00 93.62 100 GLU A N 1
ATOM 799 C CA . GLU A 1 100 ? -13.169 6.716 12.001 1.00 93.62 100 GLU A CA 1
ATOM 800 C C . GLU A 1 100 ? -11.695 6.296 12.138 1.00 93.62 100 GLU A C 1
ATOM 802 O O . GLU A 1 100 ? -11.223 5.867 13.198 1.00 93.62 100 GLU A O 1
ATOM 807 N N . THR A 1 101 ? -10.953 6.397 11.034 1.00 92.75 101 THR A N 1
ATOM 808 C CA . THR A 1 101 ? -9.610 5.834 10.898 1.00 92.75 101 THR A CA 1
ATOM 809 C C . THR A 1 101 ? -8.630 6.885 10.396 1.00 92.75 101 THR A C 1
ATOM 811 O O . THR A 1 101 ? -8.842 7.559 9.393 1.00 92.75 101 THR A O 1
ATOM 814 N N . LEU A 1 102 ? -7.493 6.995 11.074 1.00 94.25 102 LEU A N 1
ATOM 815 C CA . LEU A 1 102 ? -6.349 7.786 10.644 1.00 94.25 102 LEU A CA 1
ATOM 816 C C . LEU A 1 102 ? -5.322 6.886 9.966 1.00 94.25 102 LEU A C 1
ATOM 818 O O . LEU A 1 102 ? -4.744 6.007 10.607 1.00 94.25 102 LEU A O 1
ATOM 822 N N . VAL A 1 103 ? -5.036 7.166 8.700 1.00 95.19 103 VAL A N 1
ATOM 823 C CA . VAL A 1 103 ? -3.989 6.510 7.918 1.00 95.19 103 VAL A CA 1
ATOM 824 C C . VAL A 1 103 ? -2.871 7.512 7.653 1.00 95.19 103 VAL A C 1
ATOM 826 O O . VAL A 1 103 ? -3.081 8.573 7.069 1.00 95.19 103 VAL A O 1
ATOM 829 N N . LEU A 1 104 ? -1.661 7.164 8.078 1.00 95.25 104 LEU A N 1
ATOM 830 C CA . LEU A 1 104 ? -0.433 7.903 7.822 1.00 95.25 104 LEU A CA 1
ATOM 831 C C . LEU A 1 104 ? 0.521 7.023 7.010 1.00 95.25 104 LEU A C 1
ATOM 833 O O . LEU A 1 104 ? 0.841 5.904 7.415 1.00 95.25 104 LEU A O 1
ATOM 837 N N . ILE A 1 105 ? 1.009 7.563 5.897 1.00 95.00 105 ILE A N 1
ATOM 838 C CA . ILE A 1 105 ? 1.994 6.948 5.006 1.00 95.00 105 ILE A CA 1
ATOM 839 C C . ILE A 1 105 ? 3.208 7.869 4.961 1.00 95.00 105 ILE A C 1
ATOM 841 O O . ILE A 1 105 ? 3.078 9.072 4.731 1.00 95.00 105 ILE A O 1
ATOM 845 N N . GLN A 1 106 ? 4.394 7.321 5.190 1.00 92.69 106 GLN A N 1
ATOM 846 C CA . GLN A 1 106 ? 5.623 8.099 5.263 1.00 92.69 106 GLN A CA 1
ATOM 847 C C . GLN A 1 106 ? 6.740 7.473 4.427 1.00 92.69 106 GLN A C 1
ATOM 849 O O . GLN A 1 106 ? 6.994 6.268 4.487 1.00 92.69 106 GLN A O 1
ATOM 854 N N . GLN A 1 107 ? 7.451 8.336 3.702 1.00 89.00 107 GLN A N 1
ATOM 855 C CA . GLN A 1 107 ? 8.666 8.028 2.956 1.00 89.00 107 GLN A CA 1
ATOM 856 C C . GLN A 1 107 ? 9.713 9.095 3.301 1.00 89.00 107 GLN A C 1
ATOM 858 O O . GLN A 1 107 ? 9.540 10.277 3.011 1.00 89.00 107 GLN A O 1
ATOM 863 N N . GLY A 1 108 ? 10.778 8.702 4.008 1.00 84.19 108 GLY A N 1
ATOM 864 C CA . GLY A 1 108 ? 11.768 9.657 4.515 1.00 84.19 108 GLY A CA 1
ATOM 865 C C . GLY A 1 108 ? 11.127 10.746 5.388 1.00 84.19 108 GLY A C 1
ATOM 866 O O . GLY A 1 108 ? 10.535 10.445 6.426 1.00 84.19 108 GLY A O 1
ATOM 867 N N . VAL A 1 109 ? 11.253 12.007 4.966 1.00 83.25 109 VAL A N 1
ATOM 868 C CA . VAL A 1 109 ? 10.671 13.179 5.650 1.00 83.25 109 VAL A CA 1
ATOM 869 C C . VAL A 1 109 ? 9.254 13.521 5.181 1.00 83.25 109 VAL A C 1
ATOM 871 O O . VAL A 1 109 ? 8.569 14.297 5.846 1.00 83.25 109 VAL A O 1
ATOM 874 N N . ILE A 1 110 ? 8.808 12.955 4.057 1.00 86.31 110 ILE A N 1
ATOM 875 C CA . ILE A 1 110 ? 7.514 13.270 3.453 1.00 86.31 110 ILE A CA 1
ATOM 876 C C . ILE A 1 110 ? 6.444 12.386 4.086 1.00 86.31 110 ILE A C 1
ATOM 878 O O . ILE A 1 110 ? 6.623 11.175 4.245 1.00 86.31 110 ILE A O 1
ATOM 882 N N . LYS A 1 111 ? 5.328 13.008 4.464 1.00 91.94 111 LYS A N 1
ATOM 883 C CA . LYS A 1 111 ? 4.197 12.362 5.127 1.00 91.94 111 LYS A CA 1
ATOM 884 C C . LYS A 1 111 ? 2.913 12.701 4.389 1.00 91.94 111 LYS A C 1
ATOM 886 O O . LYS A 1 111 ? 2.664 13.867 4.098 1.00 91.94 111 LYS A O 1
ATOM 891 N N . LEU A 1 112 ? 2.091 11.688 4.164 1.00 94.25 112 LEU A N 1
ATOM 892 C CA . LEU A 1 112 ? 0.711 11.821 3.727 1.00 94.25 112 LEU A CA 1
ATOM 893 C C . LEU A 1 112 ? -0.185 11.275 4.829 1.00 94.25 112 LEU A C 1
ATOM 895 O O . LEU A 1 112 ? 0.034 10.164 5.309 1.00 94.25 112 LEU A O 1
ATOM 899 N N . GLN A 1 113 ? -1.173 12.061 5.236 1.00 95.06 113 GLN A N 1
ATOM 900 C CA . GLN A 1 113 ? -2.095 11.701 6.300 1.00 95.06 113 GLN A CA 1
ATOM 901 C C . GLN A 1 113 ? -3.525 11.950 5.837 1.00 95.06 113 GLN A C 1
ATOM 903 O O . GLN A 1 113 ? -3.813 13.009 5.285 1.00 95.06 113 GLN A O 1
ATOM 908 N N . ILE A 1 114 ? -4.405 10.998 6.118 1.00 95.06 114 ILE A N 1
ATOM 909 C CA . ILE A 1 114 ? -5.850 11.139 5.969 1.00 95.06 114 ILE A CA 1
ATOM 910 C C . ILE A 1 114 ? -6.530 10.611 7.227 1.00 95.06 114 ILE A C 1
ATOM 912 O O . ILE A 1 114 ? -6.083 9.625 7.811 1.00 95.06 114 ILE A O 1
ATOM 916 N N . GLN A 1 115 ? -7.586 11.291 7.652 1.00 95.31 115 GLN A N 1
ATOM 917 C CA . GLN A 1 115 ? -8.505 10.821 8.675 1.00 95.31 115 GLN A CA 1
ATOM 918 C C . GLN A 1 115 ? -9.878 10.723 8.021 1.00 95.31 115 GLN A C 1
ATOM 920 O O . GLN A 1 115 ? -10.332 11.713 7.453 1.00 95.31 115 GLN A O 1
ATOM 925 N N . THR A 1 116 ? -10.474 9.536 8.031 1.00 95.06 116 THR A N 1
ATOM 926 C CA . THR A 1 116 ? -11.751 9.277 7.366 1.00 95.06 116 THR A CA 1
ATOM 927 C C . THR A 1 116 ? -12.401 8.000 7.897 1.00 95.06 116 THR A C 1
ATOM 929 O O . THR A 1 116 ? -11.709 7.085 8.349 1.00 95.06 116 THR A O 1
ATOM 932 N N . HIS A 1 117 ? -13.723 7.921 7.791 1.00 94.94 117 HIS A N 1
ATOM 933 C CA . HIS A 1 117 ? -14.516 6.695 7.918 1.00 94.94 117 HIS A CA 1
ATOM 934 C C . HIS A 1 117 ? -15.031 6.197 6.553 1.00 94.94 117 HIS A C 1
ATOM 936 O O . HIS A 1 117 ? -15.772 5.220 6.498 1.00 94.94 117 HIS A O 1
ATOM 942 N N . GLN A 1 118 ? -14.673 6.864 5.447 1.00 96.44 118 GLN A N 1
ATOM 943 C CA . GLN A 1 118 ? -15.183 6.587 4.103 1.00 96.44 118 GLN A CA 1
ATOM 944 C C . GLN A 1 118 ? -14.105 5.964 3.212 1.00 96.44 118 GLN A C 1
ATOM 946 O O . GLN A 1 118 ? -13.013 6.511 3.031 1.00 96.44 118 GLN A O 1
ATOM 951 N N . ALA A 1 119 ? -14.432 4.830 2.591 1.00 94.88 119 ALA A N 1
ATOM 952 C CA . ALA A 1 119 ? -13.518 4.134 1.692 1.00 94.88 119 ALA A CA 1
ATOM 953 C C . ALA A 1 119 ? -13.163 4.962 0.446 1.00 94.88 119 ALA A C 1
ATOM 955 O O . ALA A 1 119 ? -12.019 4.913 -0.008 1.00 94.88 119 ALA A O 1
ATOM 956 N N . GLU A 1 120 ? -14.106 5.750 -0.082 1.00 95.12 120 GLU A N 1
ATOM 957 C CA . GLU A 1 120 ? -13.909 6.592 -1.271 1.00 95.12 120 GLU A CA 1
ATOM 958 C C . GLU A 1 120 ? -12.842 7.673 -1.045 1.00 95.12 120 GLU A C 1
ATOM 960 O O . GLU A 1 120 ? -11.967 7.879 -1.891 1.00 95.12 120 GLU A O 1
ATOM 965 N N . GLU A 1 121 ? -12.860 8.319 0.123 1.00 94.69 121 GLU A N 1
ATOM 966 C CA . GLU A 1 121 ? -11.859 9.319 0.499 1.00 94.69 121 GLU A CA 1
ATOM 967 C C . GLU A 1 121 ? -10.469 8.682 0.637 1.00 94.69 121 GLU A C 1
ATOM 969 O O . GLU A 1 121 ? -9.479 9.216 0.126 1.00 94.69 121 GLU A O 1
ATOM 974 N N . LEU A 1 122 ? -10.391 7.494 1.253 1.00 94.19 122 LEU A N 1
ATOM 975 C CA . LEU A 1 122 ? -9.146 6.731 1.349 1.00 94.19 122 LEU A CA 1
ATOM 976 C C . LEU A 1 122 ? -8.643 6.257 -0.027 1.00 94.19 122 LEU A C 1
ATOM 978 O O . LEU A 1 122 ? -7.440 6.282 -0.295 1.00 94.19 122 LEU A O 1
ATOM 982 N N . ALA A 1 123 ? -9.535 5.870 -0.936 1.00 91.62 123 ALA A N 1
ATOM 983 C CA . ALA A 1 123 ? -9.169 5.498 -2.300 1.00 91.62 123 ALA A CA 1
ATOM 984 C C . ALA A 1 123 ? -8.615 6.703 -3.082 1.00 91.62 123 ALA A C 1
ATOM 986 O O . ALA A 1 123 ? -7.665 6.563 -3.861 1.00 91.62 123 ALA A O 1
ATOM 987 N N . GLY A 1 124 ? -9.149 7.901 -2.825 1.00 90.50 124 GLY A N 1
ATOM 988 C CA . GLY A 1 124 ? -8.696 9.153 -3.429 1.00 90.50 124 GLY A CA 1
ATOM 989 C C . GLY A 1 124 ? -7.224 9.481 -3.155 1.00 90.50 124 GLY A C 1
ATOM 990 O O . GLY A 1 124 ? -6.569 10.107 -3.991 1.00 90.50 124 GLY A O 1
ATOM 991 N N . ILE A 1 125 ? -6.655 9.007 -2.038 1.00 91.62 125 ILE A N 1
ATOM 992 C CA . ILE A 1 125 ? -5.258 9.299 -1.685 1.00 91.62 125 ILE A CA 1
ATOM 993 C C . ILE A 1 125 ? -4.233 8.375 -2.346 1.00 91.62 125 ILE A C 1
ATOM 995 O O . ILE A 1 125 ? -3.037 8.622 -2.205 1.00 91.62 125 ILE A O 1
ATOM 999 N N . VAL A 1 126 ? -4.649 7.336 -3.082 1.00 88.06 126 VAL A N 1
ATOM 1000 C CA . VAL A 1 126 ? -3.719 6.363 -3.694 1.00 88.06 126 VAL A CA 1
ATOM 1001 C C . VAL A 1 126 ? -2.699 7.058 -4.597 1.00 88.06 126 VAL A C 1
ATOM 1003 O O . VAL A 1 126 ? -1.504 6.802 -4.473 1.00 88.06 126 VAL A O 1
ATOM 1006 N N . ILE A 1 127 ? -3.146 7.975 -5.461 1.00 84.62 127 ILE A N 1
ATOM 1007 C CA . ILE A 1 127 ? -2.256 8.699 -6.386 1.00 84.62 127 ILE A CA 1
ATOM 1008 C C . ILE A 1 127 ? -1.268 9.577 -5.604 1.00 84.62 127 ILE A C 1
ATOM 1010 O O . ILE A 1 127 ? -0.072 9.582 -5.895 1.00 84.62 127 ILE A O 1
ATOM 1014 N N . ALA A 1 128 ? -1.747 10.278 -4.573 1.00 88.19 128 ALA A N 1
ATOM 1015 C CA . ALA A 1 128 ? -0.893 11.088 -3.708 1.00 88.19 128 ALA A CA 1
ATOM 1016 C C . ALA A 1 128 ? 0.132 10.219 -2.960 1.00 88.19 128 ALA A C 1
ATOM 1018 O O . ALA A 1 128 ? 1.302 10.584 -2.866 1.00 88.19 128 ALA A O 1
ATOM 1019 N N . ALA A 1 129 ? -0.270 9.041 -2.484 1.00 88.88 129 ALA A N 1
ATOM 1020 C CA . ALA A 1 129 ? 0.612 8.105 -1.800 1.00 88.88 129 ALA A CA 1
ATOM 1021 C C . ALA A 1 129 ? 1.687 7.534 -2.737 1.00 88.88 129 ALA A C 1
ATOM 1023 O O . ALA A 1 129 ? 2.837 7.386 -2.331 1.00 88.88 129 ALA A O 1
ATOM 1024 N N . GLU A 1 130 ? 1.342 7.251 -3.995 1.00 84.31 130 GLU A N 1
ATOM 1025 C CA . GLU A 1 130 ? 2.309 6.818 -5.010 1.00 84.31 130 GLU A CA 1
ATOM 1026 C C . GLU A 1 130 ? 3.318 7.916 -5.344 1.00 84.31 130 GLU A C 1
ATOM 1028 O O . GLU A 1 130 ? 4.496 7.620 -5.528 1.00 84.31 130 GLU A O 1
ATOM 1033 N N . SER A 1 131 ? 2.889 9.181 -5.341 1.00 82.88 131 SER A N 1
ATOM 1034 C CA . SER A 1 131 ? 3.775 10.327 -5.584 1.00 82.88 131 SER A CA 1
ATOM 1035 C C . SER A 1 131 ? 4.821 10.558 -4.482 1.00 82.88 131 SER A C 1
ATOM 1037 O O . SER A 1 131 ? 5.798 11.268 -4.706 1.00 82.88 131 SER A O 1
ATOM 1039 N N . LEU A 1 132 ? 4.667 9.927 -3.308 1.00 83.25 132 LEU A N 1
ATOM 1040 C CA . LEU A 1 132 ? 5.683 9.939 -2.245 1.00 83.25 132 LEU A CA 1
ATOM 1041 C C . LEU A 1 132 ? 6.944 9.156 -2.624 1.00 83.25 132 LEU A C 1
ATOM 1043 O O . LEU A 1 132 ? 7.968 9.245 -1.946 1.00 83.25 132 LEU A O 1
ATOM 1047 N N . LEU A 1 133 ? 6.855 8.306 -3.642 1.00 80.31 133 LEU A N 1
ATOM 1048 C CA . LEU A 1 133 ? 7.913 7.387 -4.004 1.00 80.31 133 LEU A CA 1
ATOM 1049 C C . LEU A 1 133 ? 8.749 7.980 -5.143 1.00 80.31 133 LEU A C 1
ATOM 1051 O O . LEU A 1 133 ? 8.179 8.411 -6.143 1.00 80.31 133 LEU A O 1
ATOM 1055 N N . PRO A 1 134 ? 10.092 7.957 -5.047 1.00 79.00 134 PRO A N 1
ATOM 1056 C CA . PRO A 1 134 ? 10.949 8.387 -6.142 1.00 79.00 134 PRO A CA 1
ATOM 1057 C C . PRO A 1 134 ? 10.645 7.565 -7.408 1.00 79.00 134 PRO A C 1
ATOM 1059 O O . PRO A 1 134 ? 10.739 6.328 -7.340 1.00 79.00 134 PRO A O 1
ATOM 1062 N N . PRO A 1 135 ? 10.277 8.212 -8.530 1.00 80.25 135 PRO A N 1
ATOM 1063 C CA . PRO A 1 135 ? 9.913 7.552 -9.784 1.00 80.25 135 PRO A CA 1
ATOM 1064 C C . PRO A 1 135 ? 10.924 6.489 -10.227 1.00 80.25 135 PRO A C 1
ATOM 1066 O O . PRO A 1 135 ? 10.571 5.348 -10.530 1.00 80.25 135 PRO A O 1
ATOM 1069 N N . GLU A 1 136 ? 12.209 6.816 -10.160 1.00 82.88 136 GLU A N 1
ATOM 1070 C CA . GLU A 1 136 ? 13.308 5.956 -10.590 1.00 82.88 136 GLU A CA 1
ATOM 1071 C C . GLU A 1 136 ? 13.377 4.685 -9.738 1.00 82.88 136 GLU A C 1
ATOM 1073 O O . GLU A 1 136 ? 13.589 3.583 -10.244 1.00 82.88 136 GLU A O 1
ATOM 1078 N N . ARG A 1 137 ? 13.135 4.813 -8.427 1.00 77.69 137 ARG A N 1
ATOM 1079 C CA . ARG A 1 137 ? 13.180 3.676 -7.497 1.00 77.69 137 ARG A CA 1
ATOM 1080 C C . ARG A 1 137 ? 11.992 2.744 -7.667 1.00 77.69 137 ARG A C 1
ATOM 1082 O O . ARG A 1 137 ? 12.161 1.531 -7.552 1.00 77.69 137 ARG A O 1
ATOM 1089 N N . LEU A 1 138 ? 10.806 3.295 -7.920 1.00 78.00 138 LEU A N 1
ATOM 1090 C CA . LEU A 1 138 ? 9.615 2.501 -8.220 1.00 78.00 138 LEU A CA 1
ATOM 1091 C C . LEU A 1 138 ? 9.811 1.673 -9.485 1.00 78.00 138 LEU A C 1
ATOM 1093 O O . LEU A 1 138 ? 9.532 0.472 -9.497 1.00 78.00 138 LEU A O 1
ATOM 1097 N N . TYR A 1 139 ? 10.318 2.322 -10.530 1.00 85.94 139 TYR A N 1
ATOM 1098 C CA . TYR A 1 139 ? 10.593 1.674 -11.797 1.00 85.94 139 TYR A CA 1
ATOM 1099 C C . TYR A 1 139 ? 11.654 0.576 -11.648 1.00 85.94 139 TYR A C 1
ATOM 1101 O O . TYR A 1 139 ? 11.407 -0.569 -12.032 1.00 85.94 139 TYR A O 1
ATOM 1109 N N . LEU A 1 140 ? 12.789 0.887 -11.009 1.00 84.00 140 LEU A N 1
ATOM 1110 C CA . LEU A 1 140 ? 13.877 -0.065 -10.778 1.00 84.00 140 LEU A CA 1
ATOM 1111 C C . LEU A 1 140 ? 13.415 -1.290 -9.979 1.00 84.00 140 LEU A C 1
ATOM 1113 O O . LEU A 1 140 ? 13.647 -2.420 -10.400 1.00 84.00 140 LEU A O 1
ATOM 1117 N N . ALA A 1 141 ? 12.700 -1.092 -8.867 1.00 79.88 141 ALA A N 1
ATOM 1118 C CA . ALA A 1 141 ? 12.204 -2.195 -8.042 1.00 79.88 141 ALA A CA 1
ATOM 1119 C C . ALA A 1 141 ? 11.267 -3.130 -8.826 1.00 79.88 141 ALA A C 1
ATOM 1121 O O . ALA A 1 141 ? 11.299 -4.357 -8.659 1.00 79.88 141 ALA A O 1
ATOM 1122 N N . LYS A 1 142 ? 10.440 -2.564 -9.715 1.00 84.31 142 LYS A N 1
ATOM 1123 C CA . LYS A 1 142 ? 9.559 -3.355 -10.573 1.00 84.31 142 LYS A CA 1
ATOM 1124 C C . LYS A 1 142 ? 10.346 -4.135 -11.623 1.00 84.31 142 LYS A C 1
ATOM 1126 O O . LYS A 1 142 ? 10.106 -5.333 -11.778 1.00 84.31 142 LYS A O 1
ATOM 1131 N N . ALA A 1 143 ? 11.299 -3.484 -12.285 1.00 86.12 143 ALA A N 1
ATOM 1132 C CA . ALA A 1 143 ? 12.171 -4.118 -13.267 1.00 86.12 143 ALA A CA 1
ATOM 1133 C C . ALA A 1 143 ? 12.989 -5.264 -12.645 1.00 86.12 143 ALA A C 1
ATOM 1135 O O . ALA A 1 143 ? 13.071 -6.345 -13.224 1.00 86.12 143 ALA A O 1
ATOM 1136 N N . GLU A 1 144 ? 13.513 -5.085 -11.428 1.00 82.56 144 GLU A N 1
ATOM 1137 C CA . GLU A 1 144 ? 14.222 -6.140 -10.693 1.00 82.56 144 GLU A CA 1
ATOM 1138 C C . GLU A 1 144 ? 13.321 -7.332 -10.371 1.00 82.56 144 GLU A C 1
ATOM 1140 O O . GLU A 1 144 ? 13.755 -8.481 -10.458 1.00 82.56 144 GLU A O 1
ATOM 1145 N N . THR A 1 145 ? 12.064 -7.077 -10.003 1.00 81.62 145 THR A N 1
ATOM 1146 C CA . THR A 1 145 ? 11.098 -8.141 -9.702 1.00 81.62 145 THR A CA 1
ATOM 1147 C C . THR A 1 145 ? 10.839 -9.008 -10.934 1.00 81.62 145 THR A C 1
ATOM 1149 O O . THR A 1 145 ? 10.869 -10.235 -10.836 1.00 81.62 145 THR A O 1
ATOM 1152 N N . TYR A 1 146 ? 10.649 -8.393 -12.103 1.00 83.69 146 TYR A N 1
ATOM 1153 C CA . TYR A 1 146 ? 10.465 -9.135 -13.353 1.00 83.69 146 TYR A CA 1
ATOM 1154 C C . TYR A 1 146 ? 11.743 -9.880 -13.765 1.00 83.69 146 TYR A C 1
ATOM 1156 O O . TYR A 1 146 ? 11.712 -11.089 -13.993 1.00 83.69 146 TYR A O 1
ATOM 1164 N N . SER A 1 147 ? 12.894 -9.203 -13.706 1.00 78.88 147 SER A N 1
ATOM 1165 C CA . SER A 1 147 ? 14.217 -9.779 -13.990 1.00 78.88 147 SER A CA 1
ATOM 1166 C C . SER A 1 147 ? 14.530 -11.017 -13.134 1.00 78.88 147 SER A C 1
ATOM 1168 O O . SER A 1 147 ? 15.009 -12.029 -13.641 1.00 78.88 147 SER A O 1
ATOM 1170 N N . ARG A 1 148 ? 14.209 -11.006 -11.834 1.00 71.19 148 ARG A N 1
ATOM 1171 C CA . ARG A 1 148 ? 14.457 -12.156 -10.943 1.00 71.19 148 ARG A CA 1
ATOM 1172 C C . ARG A 1 148 ? 13.588 -13.375 -11.254 1.00 71.19 148 ARG A C 1
ATOM 1174 O O . ARG A 1 148 ? 14.003 -14.482 -10.922 1.00 71.19 148 ARG A O 1
ATOM 1181 N N . THR A 1 149 ? 12.410 -13.180 -11.847 1.00 64.94 149 THR A N 1
ATOM 1182 C CA . THR A 1 149 ? 11.433 -14.261 -12.049 1.00 64.94 149 THR A CA 1
ATOM 1183 C C . THR A 1 149 ? 11.802 -15.149 -13.239 1.00 64.94 149 THR A C 1
ATOM 1185 O O . THR A 1 149 ? 11.706 -16.369 -13.135 1.00 64.94 149 THR A O 1
ATOM 1188 N N . TRP A 1 150 ? 12.292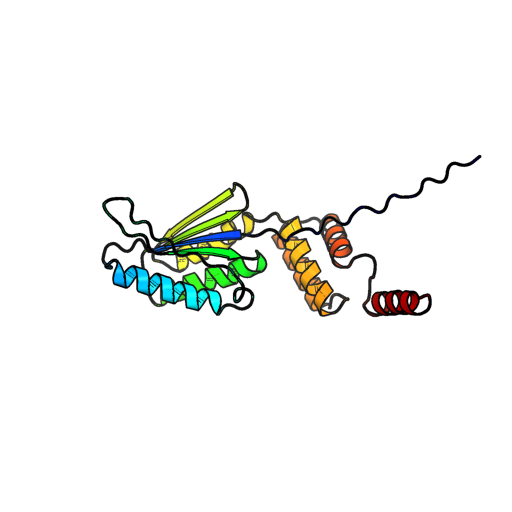 -14.558 -14.333 1.00 59.25 150 TRP A N 1
ATOM 1189 C CA . TRP A 1 150 ? 12.535 -15.279 -15.592 1.00 59.25 150 TRP A CA 1
ATOM 1190 C C . TRP A 1 150 ? 13.925 -15.039 -16.195 1.00 59.25 150 TRP A C 1
ATOM 1192 O O . TRP A 1 150 ? 14.272 -15.675 -17.183 1.00 59.25 150 TRP A O 1
ATOM 1202 N N . GLY A 1 151 ? 14.723 -14.124 -15.627 1.00 62.38 151 GLY A N 1
ATOM 1203 C CA . GLY A 1 151 ? 16.034 -13.671 -16.124 1.00 62.38 151 GLY A CA 1
ATOM 1204 C C . GLY A 1 151 ? 16.051 -13.061 -17.531 1.00 62.38 151 GLY A C 1
ATOM 1205 O O . GLY A 1 151 ? 17.111 -12.634 -17.978 1.00 62.38 151 GLY A O 1
ATOM 1206 N N . GLU A 1 152 ? 14.891 -12.974 -18.177 1.00 72.56 152 GLU A N 1
ATOM 1207 C CA . GLU A 1 152 ? 14.557 -12.166 -19.347 1.00 72.56 152 GLU A CA 1
ATOM 1208 C C . GLU A 1 152 ? 13.170 -11.560 -19.108 1.00 72.56 152 GLU A C 1
ATOM 1210 O O . GLU A 1 152 ? 12.334 -12.174 -18.444 1.00 72.56 152 GLU A O 1
ATOM 1215 N N . LEU A 1 153 ? 12.920 -10.356 -19.621 1.00 79.00 153 LEU A N 1
ATOM 1216 C CA . LEU A 1 153 ? 11.599 -9.738 -19.532 1.00 79.00 153 LEU A CA 1
ATOM 1217 C C . LEU A 1 153 ? 10.705 -10.315 -20.628 1.00 79.00 153 LEU A C 1
ATOM 1219 O O . LEU A 1 153 ? 11.029 -10.238 -21.812 1.00 79.00 153 LEU A O 1
ATOM 1223 N N . SER A 1 154 ? 9.561 -10.877 -20.249 1.00 83.62 154 SER A N 1
ATOM 1224 C CA . SER A 1 154 ? 8.540 -11.262 -21.222 1.00 83.62 154 SER A CA 1
ATOM 1225 C C . SER A 1 154 ? 7.938 -10.022 -21.905 1.00 83.62 154 SER A C 1
ATOM 1227 O O . SER A 1 154 ? 7.908 -8.943 -21.306 1.00 83.62 154 SER A O 1
ATOM 1229 N N . PRO A 1 155 ? 7.348 -10.151 -23.110 1.00 84.81 155 PRO A N 1
ATOM 1230 C CA . PRO A 1 155 ? 6.697 -9.023 -23.786 1.00 84.81 155 PRO A CA 1
ATOM 1231 C C . PRO A 1 155 ? 5.611 -8.339 -22.937 1.00 84.81 155 PRO A C 1
ATOM 1233 O O . PRO A 1 155 ? 5.405 -7.130 -23.024 1.00 84.81 155 PRO A O 1
ATOM 1236 N N . ALA A 1 156 ? 4.924 -9.104 -22.082 1.00 86.38 156 ALA A N 1
ATOM 1237 C CA . ALA A 1 156 ? 3.932 -8.566 -21.156 1.00 86.38 156 ALA A CA 1
ATOM 1238 C C . ALA A 1 156 ? 4.577 -7.740 -20.029 1.00 86.38 156 ALA A C 1
ATOM 1240 O O . ALA A 1 156 ? 4.035 -6.713 -19.623 1.00 86.38 156 ALA A O 1
ATOM 1241 N N . GLU A 1 157 ? 5.729 -8.167 -19.515 1.00 86.69 157 GLU A N 1
ATOM 1242 C CA . GLU A 1 157 ? 6.482 -7.427 -18.499 1.00 86.69 157 GLU A CA 1
ATOM 1243 C C . GLU A 1 157 ? 7.101 -6.155 -19.079 1.00 86.69 157 GLU A C 1
ATOM 1245 O O . GLU A 1 157 ? 7.041 -5.115 -18.427 1.00 86.69 157 GLU A O 1
ATOM 1250 N N . GLU A 1 158 ? 7.598 -6.192 -20.319 1.00 88.62 158 GLU A N 1
ATOM 1251 C CA . GLU A 1 158 ? 8.058 -4.994 -21.031 1.00 88.62 158 GLU A CA 1
ATOM 1252 C C . GLU A 1 158 ? 6.927 -3.984 -21.239 1.00 88.62 158 GLU A C 1
ATOM 1254 O O . GLU A 1 158 ? 7.092 -2.805 -20.926 1.00 88.62 158 GLU A O 1
ATOM 1259 N N . ALA A 1 159 ? 5.752 -4.436 -21.686 1.00 89.06 159 ALA A N 1
ATOM 1260 C CA . ALA A 1 159 ? 4.584 -3.569 -21.828 1.00 89.06 159 ALA A CA 1
ATOM 1261 C C . ALA A 1 159 ? 4.150 -2.963 -20.481 1.00 89.06 159 ALA A C 1
ATOM 1263 O O . ALA A 1 159 ? 3.828 -1.777 -20.398 1.00 89.06 159 ALA A O 1
ATOM 1264 N N . ASN A 1 160 ? 4.186 -3.750 -19.401 1.00 87.88 160 ASN A N 1
ATOM 1265 C CA . ASN A 1 160 ? 3.885 -3.261 -18.056 1.00 87.88 160 ASN A CA 1
ATOM 1266 C C . ASN A 1 160 ? 4.912 -2.231 -17.565 1.00 87.88 160 ASN A C 1
ATOM 1268 O O . ASN A 1 160 ? 4.529 -1.260 -16.909 1.00 87.88 160 ASN A O 1
ATOM 1272 N N . LEU A 1 161 ? 6.198 -2.424 -17.874 1.00 89.81 161 LEU A N 1
ATOM 1273 C CA . LEU A 1 161 ? 7.239 -1.448 -17.565 1.00 89.81 161 LEU A CA 1
ATOM 1274 C C . LEU A 1 161 ? 7.072 -0.171 -18.392 1.00 89.81 161 LEU A C 1
ATOM 1276 O O . LEU A 1 161 ? 7.182 0.905 -17.816 1.00 89.81 161 LEU A O 1
ATOM 1280 N N . ASP A 1 162 ? 6.719 -0.238 -19.679 1.00 91.81 162 ASP A N 1
ATOM 1281 C CA . ASP A 1 162 ? 6.474 0.984 -20.463 1.00 91.81 162 ASP A CA 1
ATOM 1282 C C . ASP A 1 162 ? 5.259 1.770 -19.942 1.00 91.81 162 ASP A C 1
ATOM 1284 O O . ASP A 1 162 ? 5.321 2.992 -19.796 1.00 91.81 162 ASP A O 1
ATOM 1288 N N . LEU A 1 163 ? 4.181 1.084 -19.547 1.00 88.50 163 LEU A N 1
ATOM 1289 C CA . LEU A 1 163 ? 3.050 1.731 -18.872 1.00 88.50 163 LEU A CA 1
ATOM 1290 C C . LEU A 1 163 ? 3.471 2.386 -17.549 1.00 88.50 163 LEU A C 1
ATOM 1292 O O . LEU A 1 163 ? 3.018 3.488 -17.227 1.00 88.50 163 LEU A O 1
ATOM 1296 N N . LEU A 1 164 ? 4.335 1.724 -16.774 1.00 85.31 164 LEU A N 1
ATOM 1297 C CA . LEU A 1 164 ? 4.865 2.274 -15.530 1.00 85.31 164 LEU A CA 1
ATOM 1298 C C . LEU A 1 164 ? 5.754 3.497 -15.795 1.00 85.31 164 LEU A C 1
ATOM 1300 O O . LEU A 1 164 ? 5.587 4.510 -15.123 1.00 85.31 164 LEU A O 1
ATOM 1304 N N . ARG A 1 165 ? 6.626 3.446 -16.808 1.00 91.62 165 ARG A N 1
ATOM 1305 C CA . ARG A 1 165 ? 7.462 4.570 -17.252 1.00 91.62 165 ARG A CA 1
ATOM 1306 C C . ARG A 1 165 ? 6.615 5.805 -17.544 1.00 91.62 165 ARG A C 1
ATOM 1308 O O . ARG A 1 165 ? 6.911 6.878 -17.028 1.00 91.62 165 ARG A O 1
ATOM 1315 N N . GLN A 1 166 ? 5.554 5.647 -18.340 1.00 87.50 166 GLN A N 1
ATOM 1316 C CA . GLN A 1 166 ? 4.659 6.750 -18.704 1.00 87.50 166 GLN A CA 1
ATOM 1317 C C . GLN A 1 166 ? 3.987 7.371 -17.473 1.00 87.50 166 GLN A C 1
ATOM 1319 O O . GLN A 1 166 ? 3.944 8.591 -17.346 1.00 87.50 166 GLN A O 1
ATOM 1324 N N . ARG A 1 167 ? 3.506 6.542 -16.537 1.00 82.62 167 ARG A N 1
ATOM 1325 C CA . ARG A 1 167 ? 2.878 7.012 -15.288 1.00 82.62 167 ARG A CA 1
ATOM 1326 C C . ARG A 1 167 ? 3.8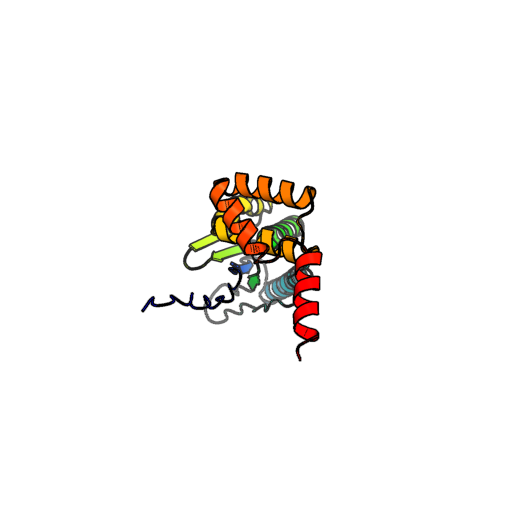44 7.762 -14.380 1.00 82.62 167 ARG A C 1
ATOM 1328 O O . ARG A 1 167 ? 3.439 8.702 -13.708 1.00 82.62 167 ARG A O 1
ATOM 1335 N N . LEU A 1 168 ? 5.099 7.332 -14.364 1.00 82.38 168 LEU A N 1
ATOM 1336 C CA . LEU A 1 168 ? 6.167 7.909 -13.555 1.00 82.38 168 LEU A CA 1
ATOM 1337 C C . LEU A 1 168 ? 6.870 9.089 -14.241 1.00 82.38 168 LEU A C 1
ATOM 1339 O O . LEU A 1 168 ? 7.793 9.651 -13.664 1.00 82.38 168 LEU A O 1
ATOM 1343 N N . MET A 1 169 ? 6.432 9.462 -15.450 1.00 85.50 169 MET A N 1
ATOM 1344 C CA . MET A 1 169 ? 7.015 10.535 -16.265 1.00 85.50 169 MET A CA 1
ATOM 1345 C C . MET A 1 169 ? 8.524 10.379 -16.504 1.00 85.50 169 MET A C 1
ATOM 1347 O O . MET A 1 169 ? 9.231 11.366 -16.684 1.00 85.50 169 MET A O 1
ATOM 1351 N N . LEU A 1 170 ? 9.011 9.137 -16.544 1.00 86.56 170 LEU A N 1
ATOM 1352 C CA . LEU A 1 170 ? 10.407 8.841 -16.849 1.00 86.56 170 LEU A CA 1
ATOM 1353 C C . LEU A 1 170 ? 10.653 8.957 -18.358 1.00 86.56 170 LEU A C 1
ATOM 1355 O O . LEU A 1 170 ? 9.842 8.499 -19.183 1.00 86.56 170 LEU A O 1
ATOM 1359 N N . SER A 1 171 ? 11.798 9.532 -18.726 1.00 90.88 171 SER A N 1
ATOM 1360 C CA . SER A 1 171 ? 12.266 9.500 -20.110 1.00 90.88 171 SER A CA 1
ATOM 1361 C C . SER A 1 171 ? 12.535 8.060 -20.553 1.00 90.88 171 SER A C 1
ATOM 1363 O O . SER A 1 171 ? 12.635 7.126 -19.748 1.00 90.88 171 SER A O 1
ATOM 1365 N N . LYS A 1 172 ? 12.610 7.854 -21.868 1.00 90.25 172 LYS A N 1
ATOM 1366 C CA . LYS A 1 172 ? 12.915 6.528 -22.408 1.00 90.25 172 LYS A CA 1
ATOM 1367 C C . LYS A 1 172 ? 14.337 6.117 -22.026 1.00 90.25 172 LYS A C 1
ATOM 1369 O O . LYS A 1 172 ? 14.563 4.964 -21.684 1.00 90.25 172 LYS A O 1
ATOM 1374 N N . GLU A 1 173 ? 15.260 7.068 -22.054 1.00 89.12 173 GLU A N 1
ATOM 1375 C CA . GLU A 1 173 ? 16.669 6.898 -21.727 1.00 89.12 173 GLU A CA 1
ATOM 1376 C C . GLU A 1 173 ? 16.851 6.465 -20.265 1.00 89.12 173 GLU A C 1
ATOM 1378 O O . GLU A 1 173 ? 17.436 5.412 -20.016 1.00 89.12 173 GLU A O 1
ATOM 1383 N N . GLU A 1 174 ? 16.255 7.190 -19.311 1.00 86.94 174 GLU A N 1
ATOM 1384 C CA . GLU A 1 174 ? 16.309 6.841 -17.880 1.00 86.94 174 GLU A CA 1
ATOM 1385 C C . GLU A 1 174 ? 15.716 5.451 -17.611 1.00 86.94 174 GLU A C 1
ATOM 1387 O O . GLU A 1 174 ? 16.266 4.650 -16.856 1.00 86.94 174 GLU A O 1
ATOM 1392 N N . ALA A 1 175 ? 14.593 5.129 -18.252 1.00 89.00 175 ALA A N 1
ATOM 1393 C CA . ALA A 1 175 ? 13.936 3.840 -18.084 1.00 89.00 175 ALA A CA 1
ATOM 1394 C C . ALA A 1 175 ? 14.770 2.670 -18.632 1.00 89.00 175 ALA A C 1
ATOM 1396 O O . ALA A 1 175 ? 14.774 1.589 -18.039 1.00 89.00 175 ALA A O 1
ATOM 1397 N N . GLU A 1 176 ? 15.481 2.863 -19.745 1.00 87.69 176 GLU A N 1
ATOM 1398 C CA . GLU A 1 176 ? 16.395 1.858 -20.295 1.00 87.69 176 GLU A CA 1
ATOM 1399 C C . GLU A 1 176 ? 17.625 1.659 -19.400 1.00 87.69 176 GLU A C 1
ATOM 1401 O O . GLU A 1 176 ? 18.022 0.515 -19.172 1.00 87.69 176 GLU A O 1
ATOM 1406 N N . GLU A 1 177 ? 18.179 2.730 -18.823 1.00 86.38 177 GLU A N 1
ATOM 1407 C CA . GLU A 1 177 ? 19.281 2.642 -17.854 1.00 86.38 177 GLU A CA 1
ATOM 1408 C C . GLU A 1 177 ? 18.873 1.861 -16.599 1.00 86.38 177 GLU A C 1
ATOM 1410 O O . GLU A 1 177 ? 19.559 0.916 -16.201 1.00 86.38 177 GLU A O 1
ATOM 1415 N N . LEU A 1 178 ? 17.715 2.183 -16.014 1.00 86.81 178 LEU A N 1
ATOM 1416 C CA . LEU A 1 178 ? 17.187 1.478 -14.842 1.00 86.81 178 LEU A CA 1
ATOM 1417 C C . LEU A 1 178 ? 16.849 0.013 -15.162 1.00 86.81 178 LEU A C 1
ATOM 1419 O O . LEU A 1 178 ? 17.071 -0.878 -14.340 1.00 86.81 178 LEU A O 1
ATOM 1423 N N . LYS A 1 179 ? 16.344 -0.269 -16.369 1.00 87.31 179 LYS A N 1
ATOM 1424 C CA . LYS A 1 179 ? 16.083 -1.640 -16.832 1.00 87.31 179 LYS A CA 1
ATOM 1425 C C . LYS A 1 179 ? 17.386 -2.429 -16.980 1.00 87.31 179 LYS A C 1
ATOM 1427 O O . LYS A 1 179 ? 17.474 -3.555 -16.494 1.00 87.31 179 LYS A O 1
ATOM 1432 N N . ALA A 1 180 ? 18.413 -1.833 -17.588 1.00 83.69 180 ALA A N 1
ATOM 1433 C CA . ALA A 1 180 ? 19.736 -2.441 -17.707 1.00 83.69 180 ALA A CA 1
ATOM 1434 C C . ALA A 1 180 ? 20.362 -2.701 -16.327 1.00 83.69 180 ALA A C 1
ATOM 1436 O O . ALA A 1 180 ? 20.906 -3.780 -16.085 1.00 83.69 180 ALA A O 1
ATOM 1437 N N . GLN A 1 181 ? 20.213 -1.758 -15.392 1.00 83.69 181 GLN A N 1
ATOM 1438 C CA . GLN A 1 181 ? 20.635 -1.925 -14.003 1.00 83.69 181 GLN A CA 1
ATOM 1439 C C . GLN A 1 181 ? 19.936 -3.122 -13.336 1.00 83.69 181 GLN A C 1
ATOM 1441 O O . GLN A 1 181 ? 20.605 -3.940 -12.704 1.00 83.69 181 GLN A O 1
ATOM 1446 N N . ALA A 1 182 ? 18.619 -3.265 -13.515 1.00 83.31 182 ALA A N 1
ATOM 1447 C CA . ALA A 1 182 ? 17.832 -4.366 -12.956 1.00 83.31 182 ALA A CA 1
ATOM 1448 C C . ALA A 1 182 ? 18.169 -5.750 -13.545 1.00 83.31 182 ALA A C 1
ATOM 1450 O O . ALA A 1 182 ? 18.071 -6.768 -12.852 1.00 83.31 182 ALA A O 1
ATOM 1451 N N . MET A 1 183 ? 18.540 -5.816 -14.825 1.00 79.88 183 MET A N 1
ATOM 1452 C CA . MET A 1 183 ? 18.967 -7.062 -15.480 1.00 79.88 183 MET A CA 1
ATOM 1453 C C . MET A 1 183 ? 20.401 -7.451 -15.087 1.00 79.88 183 MET A C 1
ATOM 1455 O O . MET A 1 183 ? 20.744 -8.633 -15.013 1.00 79.88 183 MET A O 1
ATOM 1459 N N . GLY A 1 184 ? 21.233 -6.466 -14.741 1.00 73.31 184 GLY A N 1
ATOM 1460 C CA . GLY A 1 184 ? 22.638 -6.681 -14.426 1.00 73.31 184 GLY A CA 1
ATOM 1461 C C . GLY A 1 184 ? 23.463 -7.027 -15.677 1.00 73.31 184 GLY A C 1
ATOM 1462 O O . GLY A 1 184 ? 23.032 -6.791 -16.802 1.00 73.31 184 GLY A O 1
ATOM 1463 N N . PRO A 1 185 ? 24.680 -7.580 -15.520 1.00 65.50 185 PRO A N 1
ATOM 1464 C CA . PRO A 1 185 ? 25.606 -7.789 -16.639 1.00 65.50 185 PRO A CA 1
ATOM 1465 C C . PRO A 1 185 ? 25.195 -8.922 -17.591 1.00 65.50 185 PRO A C 1
ATOM 1467 O O . PRO A 1 185 ? 25.834 -9.099 -18.624 1.00 65.50 185 PRO A O 1
ATOM 1470 N N . PHE A 1 186 ? 24.173 -9.704 -17.240 1.00 57.66 186 PHE A N 1
ATOM 1471 C CA . PHE A 1 186 ? 23.709 -10.843 -18.024 1.00 57.66 186 PHE A CA 1
ATOM 1472 C C . PHE A 1 186 ? 22.335 -10.514 -18.582 1.00 57.66 186 PHE A C 1
ATOM 1474 O O . PHE A 1 186 ? 21.419 -10.208 -17.823 1.00 57.66 186 PHE A O 1
ATOM 1481 N N . LYS A 1 187 ? 22.196 -10.576 -19.905 1.00 59.38 187 LYS A N 1
ATOM 1482 C CA . LYS A 1 187 ? 20.944 -10.239 -20.584 1.00 59.38 187 LYS A CA 1
ATOM 1483 C C . LYS A 1 187 ? 19.953 -11.397 -20.568 1.00 59.38 187 LYS A C 1
ATOM 1485 O O . LYS A 1 187 ? 18.774 -11.166 -20.803 1.00 59.38 187 LYS A O 1
ATOM 1490 N N . THR A 1 188 ? 20.434 -12.614 -20.302 1.00 60.06 188 THR A N 1
ATOM 1491 C CA . THR A 1 188 ? 19.646 -13.849 -20.358 1.00 60.06 188 THR A CA 1
ATOM 1492 C C . THR A 1 188 ? 19.995 -14.822 -19.227 1.00 60.06 188 THR A C 1
ATOM 1494 O O . THR A 1 188 ? 21.123 -14.842 -18.711 1.00 60.06 188 THR A O 1
ATOM 1497 N N . LEU A 1 189 ? 19.060 -15.716 -18.872 1.00 57.66 189 LEU A N 1
ATOM 1498 C CA . LEU A 1 189 ? 19.355 -16.861 -17.990 1.00 57.66 189 LEU A CA 1
ATOM 1499 C C . LEU A 1 189 ? 20.432 -17.782 -18.581 1.00 57.66 189 LEU A C 1
ATOM 1501 O O . LEU A 1 189 ? 21.204 -18.389 -17.835 1.00 57.66 189 LEU A O 1
ATOM 1505 N N . ALA A 1 190 ? 20.506 -17.888 -19.909 1.00 58.88 190 ALA A N 1
ATOM 1506 C CA . ALA A 1 190 ? 21.510 -18.688 -20.605 1.00 58.88 190 ALA A CA 1
ATOM 1507 C C . ALA A 1 190 ? 22.924 -18.096 -20.452 1.00 58.88 190 ALA A C 1
ATOM 1509 O O . ALA A 1 190 ? 23.880 -18.822 -20.173 1.00 58.88 190 ALA A O 1
ATOM 1510 N N . GLU A 1 191 ? 23.072 -16.774 -20.540 1.00 59.59 191 GLU A N 1
ATOM 1511 C CA . GLU A 1 191 ? 24.335 -16.074 -20.268 1.00 59.59 191 GLU A CA 1
ATOM 1512 C C . GLU A 1 191 ? 24.727 -16.182 -18.791 1.00 59.59 191 GLU A C 1
ATOM 1514 O O . GLU A 1 191 ? 25.884 -16.459 -18.466 1.00 59.59 191 GLU A O 1
ATOM 1519 N N . LYS A 1 192 ? 23.757 -16.046 -17.881 1.00 56.81 192 LYS A N 1
ATOM 1520 C CA . LYS A 1 192 ? 23.992 -16.174 -16.437 1.00 56.81 192 LYS A CA 1
ATOM 1521 C C . LYS A 1 192 ? 24.423 -17.592 -16.049 1.00 56.81 192 LYS A C 1
ATOM 1523 O O . LYS A 1 192 ? 25.373 -17.756 -15.285 1.00 56.81 192 LYS A O 1
ATOM 1528 N N . SER A 1 193 ? 23.758 -18.615 -16.588 1.00 57.53 193 SER A N 1
ATOM 1529 C CA . SER A 1 193 ? 24.054 -20.026 -16.305 1.00 57.53 193 SER A CA 1
ATOM 1530 C C . SER A 1 193 ? 25.357 -20.496 -16.953 1.00 57.53 193 SER A C 1
ATOM 1532 O O . SER A 1 193 ? 26.141 -21.169 -16.292 1.00 57.53 193 SER A O 1
ATOM 1534 N N . SER A 1 194 ? 25.651 -20.090 -18.192 1.00 57.69 194 SER A N 1
ATOM 1535 C CA . SER A 1 194 ? 26.924 -20.407 -18.860 1.00 57.69 194 SER A CA 1
ATOM 1536 C C . SER A 1 194 ? 28.127 -19.728 -18.198 1.00 57.69 194 SER A C 1
ATOM 1538 O O . SER A 1 194 ? 29.193 -20.337 -18.092 1.00 57.69 194 SER A O 1
ATOM 1540 N N . THR A 1 195 ? 27.953 -18.505 -17.687 1.00 55.94 195 THR A N 1
ATOM 1541 C CA . THR A 1 195 ? 29.003 -17.800 -16.942 1.00 55.94 195 THR A CA 1
ATOM 1542 C C . THR A 1 195 ? 29.218 -18.419 -15.565 1.00 55.94 195 THR A C 1
ATOM 1544 O O . THR A 1 195 ? 30.359 -18.692 -15.208 1.00 55.94 195 THR A O 1
ATOM 1547 N N . LEU A 1 196 ? 28.151 -18.733 -14.817 1.00 55.84 196 LEU A N 1
ATOM 1548 C CA . LEU A 1 196 ? 28.269 -19.448 -13.541 1.00 55.84 196 LEU A CA 1
ATOM 1549 C C . LEU A 1 196 ? 28.906 -20.831 -13.729 1.00 55.84 196 LEU A C 1
ATOM 1551 O O . LEU A 1 196 ? 29.861 -21.136 -13.028 1.00 55.84 196 LEU A O 1
ATOM 1555 N N . ASN A 1 197 ? 28.485 -21.622 -14.722 1.00 51.81 197 ASN A N 1
ATOM 1556 C CA . ASN A 1 197 ? 29.113 -22.917 -15.006 1.00 51.81 197 ASN A CA 1
ATOM 1557 C C . ASN A 1 197 ? 30.598 -22.786 -15.367 1.00 51.81 197 ASN A C 1
ATOM 1559 O O . ASN A 1 197 ? 31.380 -23.637 -14.968 1.00 51.81 197 ASN A O 1
ATOM 1563 N N . ARG A 1 198 ? 31.033 -21.723 -16.056 1.00 48.41 198 ARG A N 1
ATOM 1564 C CA . ARG A 1 198 ? 32.467 -21.509 -16.325 1.00 48.41 198 ARG A CA 1
ATOM 1565 C C . ARG A 1 198 ? 33.303 -21.311 -15.065 1.00 48.41 198 ARG A C 1
ATOM 1567 O O . ARG A 1 198 ? 34.452 -21.733 -15.067 1.00 48.41 198 ARG A O 1
ATOM 1574 N N . TYR A 1 199 ? 32.758 -20.712 -14.009 1.00 49.38 199 TYR A N 1
ATOM 1575 C CA . TYR A 1 199 ? 33.506 -20.498 -12.766 1.00 49.38 199 TYR A CA 1
ATOM 1576 C C . TYR A 1 199 ? 33.641 -21.766 -11.907 1.00 49.38 199 TYR A C 1
ATOM 1578 O O . TYR A 1 199 ? 34.609 -21.877 -11.165 1.00 49.38 199 TYR A O 1
ATOM 1586 N N . TRP A 1 200 ? 32.749 -22.753 -12.052 1.00 43.12 200 TRP A N 1
ATOM 1587 C CA . TRP A 1 200 ? 32.826 -24.025 -11.311 1.00 43.12 200 TRP A CA 1
ATOM 1588 C C . TRP A 1 200 ? 33.814 -25.046 -11.900 1.00 43.12 200 TRP A C 1
ATOM 1590 O O . TRP A 1 200 ? 34.142 -26.015 -11.231 1.00 43.12 200 TRP A O 1
ATOM 1600 N N . TRP A 1 201 ? 34.306 -24.846 -13.127 1.00 40.84 201 TRP A N 1
ATOM 1601 C CA . TRP A 1 201 ? 35.304 -25.732 -13.754 1.00 40.84 201 TRP A CA 1
ATOM 1602 C C . TRP A 1 201 ? 36.759 -25.293 -13.512 1.00 40.84 201 TRP A C 1
ATOM 1604 O O . TRP A 1 201 ? 37.684 -25.948 -13.985 1.00 40.84 201 TRP A O 1
ATOM 1614 N N . TRP A 1 202 ? 36.962 -24.187 -12.790 1.00 41.56 202 TRP A N 1
ATOM 1615 C CA . TRP A 1 202 ? 38.277 -23.641 -12.425 1.00 41.56 202 TRP A CA 1
ATOM 1616 C C . TRP A 1 202 ? 38.473 -23.547 -10.898 1.00 41.56 202 TRP A C 1
ATOM 1618 O O . TRP A 1 202 ? 39.285 -22.754 -10.427 1.00 41.56 202 TRP A O 1
ATOM 1628 N N . SER A 1 203 ? 37.717 -24.325 -10.118 1.00 42.91 203 SER A N 1
ATOM 1629 C CA . SER A 1 203 ? 37.892 -24.539 -8.668 1.00 42.91 203 SER A CA 1
ATOM 1630 C C . SER A 1 203 ? 37.970 -26.032 -8.386 1.00 42.91 203 SER A C 1
ATOM 1632 O O . SER A 1 203 ? 38.707 -26.403 -7.449 1.00 42.91 203 SER A O 1
#